Protein AF-A0AAW0XYR5-F1 (afdb_monomer_lite)

pLDDT: mean 71.13, std 21.36, range [30.92, 96.88]

Foldseek 3Di:
DAECLVVCPDPVNVVVLLLVLQQQCPPQEDLVSNLVSLLVLLLNPLSCQPVDDLSSLQSLLPSAPPFDGDDDDDDDPDDPDDDDDPPNRDHPDGDDPPPDDQDPHSRLVSLLSNLCSLQPVLVVYDDPDPVSSVVSSVRSVVSCCVRPVCLLCVPDDPPQDPVDHPPPDPDPPPPCPPRPNPSVNVSVVVSCCVPVVVVVVVVVVPPPPDDDDDDDDDDDDDDDDDDDDDDDDDYDD

Organism: Cherax quadricarinatus (NCBI:txid27406)

Secondary structure (DSSP, 8-state):
-EE-GGGGG-HHHHHHHHHHHHHHS-TTS-HHHHHHHHHHHHHHHHHHGGG--HHHHHHHHTSSTTSPPPPP----S--------------SSPPPTTS----TTHHHHHHHHHHHHHHHTGGGEE-SSTHHHHHHHHHHHHHHHHHTHHHH-TT--TT-BTTB---SPPPP-------TTHHHHHHHHHHHIIIIIHHHHHHHTTSSS----------------------------

Structure (mmCIF, N/CA/C/O backbone):
data_AF-A0AAW0XYR5-F1
#
_entry.id   AF-A0AAW0XYR5-F1
#
loop_
_atom_site.group_PDB
_atom_site.id
_atom_site.type_symbol
_atom_site.label_atom_id
_atom_site.label_alt_id
_atom_site.label_comp_id
_atom_site.label_asym_id
_atom_site.label_entity_id
_atom_site.label_seq_id
_atom_site.pdbx_PDB_ins_code
_atom_site.Cartn_x
_atom_site.Cartn_y
_atom_site.Cartn_z
_atom_site.occupancy
_atom_site.B_iso_or_equiv
_atom_site.auth_seq_id
_atom_site.auth_comp_id
_atom_site.auth_asym_id
_atom_site.auth_atom_id
_atom_site.pdbx_PDB_model_num
ATOM 1 N N . LEU A 1 1 ? 4.623 7.788 17.857 1.00 52.16 1 LEU A N 1
ATOM 2 C CA . LEU A 1 1 ? 3.254 7.366 18.198 1.00 52.16 1 LEU A CA 1
ATOM 3 C C . LEU A 1 1 ? 2.297 8.377 17.589 1.00 52.16 1 LEU A C 1
ATOM 5 O O . LEU A 1 1 ? 2.648 9.552 17.572 1.00 52.16 1 LEU A O 1
ATOM 9 N N . CYS A 1 2 ? 1.162 7.935 17.048 1.00 60.69 2 CYS A N 1
ATOM 10 C CA . CYS A 1 2 ? 0.052 8.819 16.680 1.00 60.69 2 CYS A CA 1
ATOM 11 C C . CYS A 1 2 ? -1.050 8.625 17.725 1.00 60.69 2 CYS A C 1
ATOM 13 O O . CYS A 1 2 ? -1.484 7.492 17.933 1.00 60.69 2 CYS A O 1
ATOM 15 N N . LEU A 1 3 ? -1.420 9.703 18.419 1.00 50.84 3 LEU A N 1
ATOM 16 C CA . LEU A 1 3 ? -2.402 9.700 19.502 1.00 50.84 3 LEU A CA 1
ATOM 17 C C . LEU A 1 3 ? -3.686 10.360 18.980 1.00 50.84 3 LEU A C 1
ATOM 19 O O . LEU A 1 3 ? -3.618 11.483 18.486 1.00 50.84 3 LEU A O 1
ATOM 23 N N . LEU A 1 4 ? -4.827 9.676 19.108 1.00 54.91 4 LEU A N 1
ATOM 24 C CA . LEU A 1 4 ? -6.175 10.140 18.718 1.00 54.91 4 LEU A CA 1
ATOM 25 C C . LEU A 1 4 ? -6.410 10.349 17.205 1.00 54.91 4 LEU A C 1
ATOM 27 O O . LEU A 1 4 ? -6.651 11.473 16.755 1.00 54.91 4 LEU A O 1
ATOM 31 N N . PRO A 1 5 ? -6.421 9.263 16.413 1.00 58.00 5 PRO A N 1
ATOM 32 C CA . PRO A 1 5 ? -6.772 9.308 14.989 1.00 58.00 5 PRO A CA 1
ATOM 33 C C . PRO A 1 5 ? -8.198 9.822 14.707 1.00 58.00 5 PRO A C 1
ATOM 35 O O . PRO A 1 5 ? -8.442 10.397 13.652 1.00 58.00 5 PRO A O 1
ATOM 38 N N . GLU A 1 6 ? -9.117 9.701 15.666 1.00 58.06 6 GLU A N 1
ATOM 39 C CA . GLU A 1 6 ? -10.527 10.123 15.568 1.00 58.06 6 GLU A CA 1
ATOM 40 C C . GLU A 1 6 ? -10.707 11.643 15.394 1.00 58.06 6 GLU A C 1
ATOM 42 O O . GLU A 1 6 ? -11.751 12.104 14.954 1.00 58.06 6 GLU A O 1
ATOM 47 N N . ARG A 1 7 ? -9.685 12.462 15.683 1.00 54.34 7 ARG A N 1
ATOM 48 C CA . ARG A 1 7 ? -9.758 13.920 15.472 1.00 54.34 7 ARG A CA 1
ATOM 49 C C . ARG A 1 7 ? -9.499 14.361 14.025 1.00 54.34 7 ARG A C 1
ATOM 51 O O . ARG A 1 7 ? -9.615 15.555 13.743 1.00 54.34 7 ARG A O 1
ATOM 58 N N . PHE A 1 8 ? -9.204 13.434 13.108 1.00 53.78 8 PHE A N 1
ATOM 59 C CA . PHE A 1 8 ? -9.024 13.712 11.672 1.00 53.78 8 PHE A CA 1
ATOM 60 C C . PHE A 1 8 ? -10.330 13.965 10.895 1.00 53.78 8 PHE A C 1
ATOM 62 O O . PHE A 1 8 ? -10.317 14.074 9.671 1.00 53.78 8 PHE A O 1
ATOM 69 N N . GLU A 1 9 ? -11.459 14.127 11.582 1.00 51.19 9 GLU A N 1
ATOM 70 C CA . GLU A 1 9 ? -12.781 14.340 10.980 1.00 51.19 9 GLU A CA 1
ATOM 71 C C . GLU A 1 9 ? -12.953 15.698 10.271 1.00 51.19 9 GLU A C 1
ATOM 73 O O . GLU A 1 9 ? -13.906 15.902 9.514 1.00 51.19 9 GLU A O 1
ATOM 78 N N . LYS A 1 10 ? -12.036 16.661 10.454 1.00 59.38 10 LYS A N 1
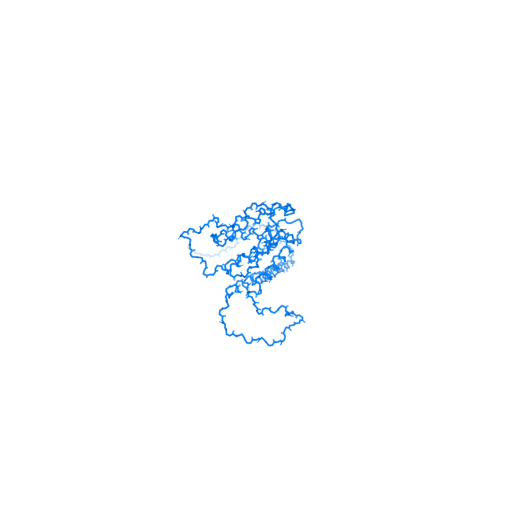ATOM 79 C CA . LYS A 1 10 ? -12.152 17.968 9.789 1.00 59.38 10 LYS A CA 1
ATOM 80 C C . LYS A 1 10 ? -11.638 17.905 8.347 1.00 59.38 10 LYS A C 1
ATOM 82 O O . LYS A 1 10 ? -10.435 17.800 8.107 1.00 59.38 10 LYS A O 1
ATOM 87 N N . ARG A 1 11 ? -12.549 18.095 7.379 1.00 63.94 11 ARG A N 1
ATOM 88 C CA . ARG A 1 11 ? -12.276 18.096 5.921 1.00 63.94 11 ARG A CA 1
ATOM 89 C C . ARG A 1 11 ? -11.063 18.943 5.501 1.00 63.94 11 ARG A C 1
ATOM 91 O O . ARG A 1 11 ? -10.339 18.554 4.590 1.00 63.94 11 ARG A O 1
ATOM 98 N N . TRP A 1 12 ? -10.789 20.064 6.177 1.00 71.62 12 TRP A N 1
ATOM 99 C CA . TRP A 1 12 ? -9.634 20.911 5.852 1.00 71.62 12 TRP A CA 1
ATOM 100 C C . TRP A 1 12 ? -8.282 20.241 6.152 1.00 71.62 12 TRP A C 1
ATOM 102 O O . TRP A 1 12 ? -7.341 20.424 5.384 1.00 71.62 12 TRP A O 1
ATOM 112 N N . GLN A 1 13 ? -8.179 19.434 7.217 1.00 76.62 13 GLN A N 1
ATOM 113 C CA . GLN A 1 13 ? -6.941 18.728 7.576 1.00 76.62 13 GLN A CA 1
ATOM 114 C C . GLN A 1 13 ? -6.631 17.635 6.557 1.00 76.62 13 GLN A C 1
ATOM 116 O O . GLN A 1 13 ? -5.491 17.502 6.116 1.00 76.62 13 GLN A O 1
ATOM 121 N N . CYS A 1 14 ? -7.662 16.900 6.132 1.00 77.06 14 CYS A N 1
ATOM 122 C CA . CYS A 1 14 ? -7.538 15.889 5.087 1.00 77.06 14 CYS A CA 1
ATOM 123 C C . CYS A 1 14 ? -7.094 16.506 3.756 1.00 77.06 14 CYS A C 1
ATOM 125 O O . CYS A 1 14 ? -6.179 15.985 3.117 1.00 77.06 14 CYS A O 1
ATOM 127 N N . ASN A 1 15 ? -7.675 17.644 3.364 1.00 79.81 15 ASN A N 1
ATOM 128 C CA . ASN A 1 15 ? -7.263 18.352 2.153 1.00 79.81 15 ASN A CA 1
ATOM 129 C C . ASN A 1 15 ? -5.806 18.825 2.256 1.00 79.81 15 ASN A C 1
ATOM 131 O O . ASN A 1 15 ? -5.005 18.533 1.370 1.00 79.81 15 ASN A O 1
ATOM 135 N N . ALA A 1 16 ? -5.427 19.479 3.358 1.00 84.00 16 ALA A N 1
ATOM 136 C CA . ALA A 1 16 ? -4.060 19.954 3.568 1.00 84.00 16 ALA A CA 1
ATOM 137 C C . ALA A 1 16 ? -3.029 18.813 3.515 1.00 84.00 16 ALA A C 1
ATOM 139 O O . ALA A 1 16 ? -2.017 18.928 2.822 1.00 84.00 16 ALA A O 1
ATOM 140 N N . LEU A 1 17 ? -3.304 17.684 4.177 1.00 88.00 17 LEU A N 1
ATOM 141 C CA . LEU A 1 17 ? -2.433 16.510 4.122 1.00 88.00 17 LEU A CA 1
ATOM 142 C C . LEU A 1 17 ? -2.353 15.909 2.722 1.00 88.00 17 LEU A C 1
ATOM 144 O O . LEU A 1 17 ? -1.256 15.578 2.284 1.00 88.00 17 LEU A O 1
ATOM 148 N N . THR A 1 18 ? -3.469 15.835 1.993 1.00 87.38 18 THR A N 1
ATOM 149 C CA . THR A 1 18 ? -3.480 15.384 0.591 1.00 87.38 18 THR A CA 1
ATOM 150 C C . THR A 1 18 ? -2.509 16.220 -0.248 1.00 87.38 18 THR A C 1
ATOM 152 O O . THR A 1 18 ? -1.677 15.669 -0.965 1.00 87.38 18 THR A O 1
ATOM 155 N N . HIS A 1 19 ? -2.553 17.550 -0.122 1.00 85.44 19 HIS A N 1
ATOM 156 C CA . HIS A 1 19 ? -1.635 18.442 -0.837 1.00 85.44 19 HIS A CA 1
ATOM 157 C C . HIS A 1 19 ? -0.172 18.251 -0.419 1.00 85.44 19 HIS A C 1
ATOM 159 O O . HIS A 1 19 ? 0.708 18.219 -1.279 1.00 85.44 19 HIS A O 1
ATOM 165 N N . ILE A 1 20 ? 0.102 18.100 0.880 1.00 90.19 20 ILE A N 1
ATOM 166 C CA . ILE A 1 20 ? 1.461 17.847 1.375 1.00 90.19 20 ILE A CA 1
ATOM 167 C C . ILE A 1 20 ? 1.988 16.528 0.805 1.00 90.19 20 ILE A C 1
ATOM 169 O O . ILE A 1 20 ? 3.078 16.516 0.232 1.00 90.19 20 ILE A O 1
ATOM 173 N N . PHE A 1 21 ? 1.209 15.446 0.900 1.00 92.94 21 PHE A N 1
ATOM 174 C CA . PHE A 1 21 ? 1.596 14.120 0.423 1.00 92.94 21 PHE A CA 1
ATOM 175 C C . PHE A 1 21 ? 1.868 14.091 -1.076 1.00 92.94 21 PHE A C 1
ATOM 177 O O . PHE A 1 21 ? 2.897 13.547 -1.468 1.00 92.94 21 PHE A O 1
ATOM 184 N N . LYS A 1 22 ? 1.049 14.760 -1.897 1.00 89.06 22 LYS A N 1
ATOM 185 C CA . LYS A 1 22 ? 1.323 14.928 -3.335 1.00 89.06 22 LYS A CA 1
ATOM 186 C C . LYS A 1 22 ? 2.714 15.502 -3.600 1.00 89.06 22 LYS A C 1
ATOM 188 O O . LYS A 1 22 ? 3.444 14.990 -4.442 1.00 89.06 22 LYS A O 1
ATOM 193 N N . LYS A 1 23 ? 3.101 16.539 -2.852 1.00 86.94 23 LYS A N 1
ATOM 194 C CA . LYS A 1 23 ? 4.402 17.198 -3.020 1.00 86.94 23 LYS A CA 1
ATOM 195 C C . LYS A 1 23 ? 5.561 16.318 -2.560 1.00 86.94 23 LYS A C 1
ATOM 197 O O . LYS A 1 23 ? 6.567 16.240 -3.255 1.00 86.94 23 LYS A O 1
ATOM 202 N N . ILE A 1 24 ? 5.451 15.653 -1.406 1.00 90.56 24 ILE A N 1
ATOM 203 C CA . ILE A 1 24 ? 6.570 14.877 -0.832 1.00 90.56 24 ILE A CA 1
ATOM 204 C C . ILE A 1 24 ? 6.713 13.465 -1.425 1.00 90.56 24 ILE A C 1
ATOM 206 O O . ILE A 1 24 ? 7.819 12.926 -1.436 1.00 90.56 24 ILE A O 1
ATOM 210 N N . LEU A 1 25 ? 5.643 12.880 -1.973 1.00 91.50 25 LEU A N 1
ATOM 211 C CA . LEU A 1 25 ? 5.678 11.582 -2.667 1.00 91.50 25 LEU A CA 1
ATOM 212 C C . LEU A 1 25 ? 6.060 11.689 -4.148 1.00 91.50 25 LEU A C 1
ATOM 214 O O . LEU A 1 25 ? 6.257 10.655 -4.790 1.00 91.50 25 LEU A O 1
ATOM 218 N N . HIS A 1 26 ? 6.194 12.910 -4.673 1.00 86.75 26 HIS A N 1
ATOM 219 C CA . HIS A 1 26 ? 6.477 13.166 -6.080 1.00 86.75 26 HIS A CA 1
ATOM 220 C C . HIS A 1 26 ? 7.683 12.342 -6.592 1.00 86.75 26 HIS A C 1
ATOM 222 O O . HIS A 1 26 ? 8.720 12.313 -5.918 1.00 86.75 26 HIS A O 1
ATOM 228 N N . PRO A 1 27 ? 7.599 11.692 -7.775 1.00 83.69 27 PRO A N 1
ATOM 229 C CA . PRO A 1 27 ? 8.652 10.809 -8.286 1.00 83.69 27 PRO A CA 1
ATOM 230 C C . PRO A 1 27 ? 10.030 11.462 -8.407 1.00 83.69 27 PRO A C 1
ATOM 232 O O . PRO A 1 27 ? 11.034 10.780 -8.221 1.00 83.69 27 PRO A O 1
ATOM 235 N N . GLY A 1 28 ? 10.061 12.772 -8.674 1.00 79.25 28 GLY A N 1
ATOM 236 C CA . GLY A 1 28 ? 11.284 13.574 -8.775 1.00 79.25 28 GLY A CA 1
ATOM 237 C C . GLY A 1 28 ? 11.952 13.932 -7.441 1.00 79.25 28 GLY A C 1
ATOM 238 O O . GLY A 1 28 ? 12.993 14.577 -7.458 1.00 79.25 28 GLY A O 1
ATOM 239 N N . ASN A 1 29 ? 11.375 13.551 -6.298 1.00 86.38 29 ASN A N 1
ATOM 240 C CA . ASN A 1 29 ? 12.036 13.700 -5.002 1.00 86.38 29 ASN A CA 1
ATOM 241 C C . ASN A 1 29 ? 13.033 12.564 -4.750 1.00 86.38 29 ASN A C 1
ATOM 243 O O . ASN A 1 29 ? 12.847 11.434 -5.212 1.00 86.38 29 ASN A O 1
ATOM 247 N N . ILE A 1 30 ? 14.027 12.837 -3.902 1.00 88.81 30 ILE A N 1
ATOM 248 C CA . ILE A 1 30 ? 14.990 11.833 -3.440 1.00 88.81 30 ILE A CA 1
ATOM 249 C C . ILE A 1 30 ? 14.292 10.603 -2.839 1.00 88.81 30 ILE A C 1
ATOM 251 O O . ILE A 1 30 ? 13.305 10.704 -2.099 1.00 88.81 30 ILE A O 1
ATOM 255 N N . VAL A 1 31 ? 14.832 9.415 -3.120 1.00 89.25 31 VAL A N 1
ATOM 256 C CA . VAL A 1 31 ? 14.209 8.127 -2.759 1.00 89.25 31 VAL A CA 1
ATOM 257 C C . VAL A 1 31 ? 14.019 7.996 -1.245 1.00 89.25 31 VAL A C 1
ATOM 259 O O . VAL A 1 31 ? 13.009 7.461 -0.781 1.00 89.25 31 VAL A O 1
ATOM 262 N N . ARG A 1 32 ? 14.958 8.532 -0.456 1.00 90.06 32 ARG A N 1
ATOM 263 C CA . ARG A 1 32 ? 14.874 8.546 1.013 1.00 90.06 32 ARG A CA 1
ATOM 264 C C . ARG A 1 32 ? 13.656 9.323 1.514 1.00 90.06 32 ARG A C 1
ATOM 266 O O . ARG A 1 32 ? 12.910 8.800 2.338 1.00 90.06 32 ARG A O 1
ATOM 273 N N . LEU A 1 33 ? 13.425 10.520 0.971 1.00 91.12 33 LEU A N 1
ATOM 274 C CA . LEU A 1 33 ? 12.266 11.349 1.306 1.00 91.12 33 LEU A CA 1
ATOM 275 C C . LEU A 1 33 ? 10.971 10.647 0.903 1.00 91.12 33 LEU A C 1
ATOM 277 O O . LEU A 1 33 ? 10.048 10.573 1.707 1.00 91.12 33 LEU A O 1
ATOM 281 N N . ARG A 1 34 ? 10.923 10.071 -0.304 1.00 93.69 34 ARG A N 1
ATOM 282 C CA . ARG A 1 34 ? 9.753 9.318 -0.780 1.00 93.69 34 ARG A CA 1
ATOM 283 C C . ARG A 1 34 ? 9.419 8.143 0.136 1.00 93.69 34 ARG A C 1
ATOM 285 O O . ARG A 1 34 ? 8.253 7.929 0.453 1.00 93.69 34 ARG A O 1
ATOM 292 N N . ARG A 1 35 ? 10.426 7.407 0.610 1.00 94.81 35 ARG A N 1
ATOM 293 C CA . ARG A 1 35 ? 10.237 6.298 1.556 1.00 94.81 35 ARG A CA 1
ATOM 294 C C . ARG A 1 35 ? 9.711 6.773 2.913 1.00 94.81 35 ARG A C 1
ATOM 296 O O . ARG A 1 35 ? 8.802 6.153 3.462 1.00 94.81 35 ARG A O 1
ATOM 303 N N . ASP A 1 36 ? 10.248 7.860 3.456 1.00 94.19 36 ASP A N 1
ATOM 304 C CA . ASP A 1 36 ? 9.769 8.399 4.735 1.00 94.19 36 ASP A CA 1
ATOM 305 C C . ASP A 1 36 ? 8.353 8.980 4.612 1.00 94.19 36 ASP A C 1
ATOM 307 O O . ASP A 1 36 ? 7.502 8.741 5.474 1.00 94.19 36 ASP A O 1
ATOM 311 N N . ALA A 1 37 ? 8.068 9.663 3.503 1.00 94.62 37 ALA A N 1
ATOM 312 C CA . ALA A 1 37 ? 6.737 10.130 3.143 1.00 94.62 37 ALA A CA 1
ATOM 313 C C . ALA A 1 37 ? 5.747 8.967 3.003 1.00 94.62 37 ALA A C 1
ATOM 315 O O . ALA A 1 37 ? 4.653 9.038 3.555 1.00 94.62 37 ALA A O 1
ATOM 316 N N . MET A 1 38 ? 6.141 7.869 2.349 1.00 96.88 38 MET A N 1
ATOM 317 C CA . MET A 1 38 ? 5.337 6.650 2.231 1.00 96.88 38 MET A CA 1
ATOM 318 C C . MET A 1 38 ? 4.973 6.089 3.607 1.00 96.88 38 MET A C 1
ATOM 320 O O . MET A 1 38 ? 3.820 5.737 3.843 1.00 96.88 38 MET A O 1
ATOM 324 N N . ARG A 1 39 ? 5.926 6.049 4.545 1.00 95.88 39 ARG A N 1
ATOM 325 C CA . ARG A 1 39 ? 5.666 5.588 5.916 1.00 95.88 39 ARG A CA 1
ATOM 326 C C . ARG A 1 39 ? 4.575 6.414 6.598 1.00 95.88 39 ARG A C 1
ATOM 328 O O . ARG A 1 39 ? 3.686 5.853 7.235 1.00 95.88 39 ARG A O 1
ATOM 335 N N . LEU A 1 40 ? 4.660 7.740 6.488 1.00 94.75 40 LEU A N 1
ATOM 336 C CA . LEU A 1 40 ? 3.676 8.661 7.064 1.00 94.75 40 LEU A CA 1
ATOM 337 C C . LEU A 1 40 ? 2.326 8.566 6.347 1.00 94.75 40 LEU A C 1
ATOM 339 O O . LEU A 1 40 ? 1.285 8.579 7.000 1.00 94.75 40 LEU A O 1
ATOM 343 N N . PHE A 1 41 ? 2.352 8.414 5.025 1.00 95.44 41 PHE A N 1
ATOM 344 C CA . PHE A 1 41 ? 1.164 8.248 4.204 1.00 95.44 41 PHE A CA 1
ATOM 345 C C . PHE A 1 41 ? 0.395 6.989 4.596 1.00 95.44 41 PHE A C 1
ATOM 347 O O . PHE A 1 41 ? -0.802 7.072 4.812 1.00 95.44 41 PHE A O 1
ATOM 354 N N . VAL A 1 42 ? 1.068 5.848 4.778 1.00 95.38 42 VAL A N 1
ATOM 355 C CA . VAL A 1 42 ? 0.428 4.593 5.213 1.00 95.38 42 VAL A CA 1
ATOM 356 C C . VAL A 1 42 ? -0.285 4.760 6.559 1.00 95.38 42 VAL A C 1
ATOM 358 O O . VAL A 1 42 ? -1.408 4.284 6.714 1.00 95.38 42 VAL A O 1
ATOM 361 N N . ILE A 1 43 ? 0.328 5.472 7.515 1.00 93.06 43 ILE A N 1
ATOM 362 C CA . ILE A 1 43 ? -0.303 5.794 8.808 1.00 93.06 43 ILE A CA 1
ATOM 363 C C . ILE A 1 43 ? -1.559 6.634 8.604 1.00 93.06 43 ILE A C 1
ATOM 365 O O . ILE A 1 43 ? -2.616 6.306 9.129 1.00 93.06 43 ILE A O 1
ATOM 369 N N . TRP A 1 44 ? -1.459 7.713 7.837 1.00 91.81 44 TRP A N 1
ATOM 370 C CA . TRP A 1 44 ? -2.603 8.580 7.588 1.00 91.81 44 TRP A CA 1
ATOM 371 C C . TRP A 1 44 ? -3.720 7.857 6.823 1.00 91.81 44 TRP A C 1
ATOM 373 O O . TRP A 1 44 ? -4.888 7.959 7.180 1.00 91.81 44 TRP A O 1
ATOM 383 N N . TYR A 1 45 ? -3.363 7.054 5.827 1.00 92.94 45 TYR A N 1
ATOM 384 C CA . TYR A 1 45 ? -4.297 6.337 4.972 1.00 92.94 45 TYR A CA 1
ATOM 385 C C . TYR A 1 45 ? -5.095 5.269 5.731 1.00 92.94 45 TYR A C 1
ATOM 387 O O . TYR A 1 45 ? -6.300 5.147 5.521 1.00 92.94 45 TYR A O 1
ATOM 395 N N . MET A 1 46 ? -4.466 4.540 6.664 1.00 91.44 46 MET A N 1
ATOM 396 C CA . MET A 1 46 ? -5.197 3.608 7.537 1.00 91.44 46 MET A CA 1
ATOM 397 C C . MET A 1 46 ? -6.076 4.324 8.569 1.00 91.44 46 MET A C 1
ATOM 399 O O . MET A 1 46 ? -7.090 3.772 8.982 1.00 91.44 46 MET A O 1
ATOM 403 N N . ILE A 1 47 ? -5.690 5.538 8.982 1.00 88.88 47 ILE A N 1
ATOM 404 C CA . ILE A 1 47 ? -6.487 6.370 9.890 1.00 88.88 47 ILE A CA 1
ATOM 405 C C . ILE A 1 47 ? -7.765 6.845 9.202 1.00 88.88 47 ILE A C 1
ATOM 407 O O . ILE A 1 47 ? -8.838 6.776 9.791 1.00 88.88 47 ILE A O 1
ATOM 411 N N . VAL A 1 48 ? -7.646 7.293 7.951 1.00 87.50 48 VAL A N 1
ATOM 412 C CA . VAL A 1 48 ? -8.788 7.731 7.143 1.00 87.50 48 VAL A CA 1
ATOM 413 C C . VAL A 1 48 ? -9.707 6.556 6.787 1.00 87.50 48 VAL A C 1
ATOM 415 O O . VAL A 1 48 ? -10.927 6.712 6.815 1.00 87.50 48 VAL A O 1
ATOM 418 N N . GLY A 1 49 ? -9.145 5.384 6.471 1.00 87.50 49 GLY A N 1
ATOM 419 C CA . GLY A 1 49 ? -9.915 4.167 6.207 1.00 87.50 49 GLY A CA 1
ATOM 420 C C . GLY A 1 49 ? -10.966 4.363 5.108 1.00 87.50 49 GLY A C 1
ATOM 421 O O . GLY A 1 49 ? -10.656 4.802 4.001 1.00 87.50 49 GLY A O 1
ATOM 422 N N . GLU A 1 50 ? -12.230 4.065 5.415 1.00 83.38 50 GLU A N 1
ATOM 423 C CA . GLU A 1 50 ? -13.340 4.174 4.455 1.00 83.38 50 GLU A CA 1
ATOM 424 C C . GLU A 1 50 ? -13.717 5.615 4.083 1.00 83.38 50 GLU A C 1
ATOM 426 O O . GLU A 1 50 ? -14.354 5.836 3.057 1.00 83.38 50 GLU A O 1
ATOM 431 N N . CYS A 1 51 ? -13.268 6.618 4.842 1.00 83.62 51 CYS A N 1
ATOM 432 C CA . CYS A 1 51 ? -13.519 8.033 4.546 1.00 83.62 51 CYS A CA 1
ATOM 433 C C . CYS A 1 51 ? -12.579 8.614 3.470 1.00 83.62 51 CYS A C 1
ATOM 435 O O . CYS A 1 51 ? -12.503 9.834 3.300 1.00 83.62 51 CYS A O 1
ATOM 437 N N . LYS A 1 52 ? -11.812 7.767 2.774 1.00 86.31 52 LYS A N 1
ATOM 438 C CA . LYS A 1 52 ? -10.832 8.185 1.766 1.00 86.31 52 LYS A CA 1
ATOM 439 C C . LYS A 1 52 ? -11.483 8.834 0.547 1.00 86.31 52 LYS A C 1
ATOM 441 O O . LYS A 1 52 ? -12.637 8.586 0.211 1.00 86.31 52 LYS A O 1
ATOM 446 N N . THR A 1 53 ? -10.700 9.641 -0.162 1.00 88.38 53 THR A N 1
ATOM 447 C CA . THR A 1 53 ? -11.080 10.171 -1.477 1.00 88.38 53 THR A CA 1
ATOM 448 C C . THR A 1 53 ? -10.390 9.382 -2.589 1.00 88.38 53 THR A C 1
ATOM 450 O O . THR A 1 53 ? -9.321 8.810 -2.375 1.00 88.38 53 THR A O 1
ATOM 453 N N . ALA A 1 54 ? -10.933 9.431 -3.810 1.00 88.25 54 ALA A N 1
ATOM 454 C CA . ALA A 1 54 ? -10.312 8.811 -4.989 1.00 88.25 54 ALA A CA 1
ATOM 455 C C . ALA A 1 54 ? -8.885 9.332 -5.275 1.00 88.25 54 ALA A C 1
ATOM 457 O O . ALA A 1 54 ? -8.075 8.671 -5.920 1.00 88.25 54 ALA A O 1
ATOM 458 N N . GLU A 1 55 ? -8.554 10.531 -4.792 1.00 89.12 55 GLU A N 1
ATOM 459 C CA . GLU A 1 55 ? -7.192 11.060 -4.840 1.00 89.12 55 GLU A CA 1
ATOM 460 C C . GLU A 1 55 ? -6.242 10.307 -3.898 1.00 89.12 55 GLU A C 1
ATOM 462 O O . GLU A 1 55 ? -5.087 10.076 -4.245 1.00 89.12 55 GLU A O 1
ATOM 467 N N . MET A 1 56 ? -6.712 9.900 -2.717 1.00 91.19 56 MET A N 1
ATOM 468 C CA . MET A 1 56 ? -5.908 9.104 -1.788 1.00 91.19 56 MET A CA 1
ATOM 469 C C . MET A 1 56 ? -5.641 7.704 -2.341 1.00 91.19 56 MET A C 1
ATOM 471 O O . MET A 1 56 ? -4.510 7.234 -2.238 1.00 91.19 56 MET A O 1
ATOM 475 N N . ASP A 1 57 ? -6.631 7.087 -2.994 1.00 92.38 57 ASP A N 1
ATOM 476 C CA . ASP A 1 57 ? -6.443 5.827 -3.727 1.00 92.38 57 ASP A CA 1
ATOM 477 C C . ASP A 1 57 ? -5.386 5.974 -4.829 1.00 92.38 57 ASP A C 1
ATOM 479 O O . ASP A 1 57 ? -4.471 5.156 -4.929 1.00 92.38 57 ASP A O 1
ATOM 483 N N . ARG A 1 58 ? -5.444 7.064 -5.609 1.00 92.06 58 ARG A N 1
ATOM 484 C CA . ARG A 1 58 ? -4.417 7.387 -6.615 1.00 92.06 58 ARG A CA 1
ATOM 485 C C . ARG A 1 58 ? -3.028 7.523 -6.005 1.00 92.06 58 ARG A C 1
ATOM 487 O O . ARG A 1 58 ? -2.079 6.930 -6.516 1.00 92.06 58 ARG A O 1
ATOM 494 N N . MET A 1 59 ? -2.903 8.258 -4.899 1.00 93.06 59 MET A N 1
ATOM 495 C CA . MET A 1 59 ? -1.627 8.379 -4.193 1.00 93.06 59 MET A CA 1
ATOM 496 C C . MET A 1 59 ? -1.122 7.008 -3.731 1.00 93.06 59 MET A C 1
ATOM 498 O O . MET A 1 59 ? 0.047 6.706 -3.964 1.00 93.06 59 MET A O 1
ATOM 502 N N . PHE A 1 60 ? -1.992 6.159 -3.169 1.00 95.38 60 PHE A N 1
ATOM 503 C CA . PHE A 1 60 ? -1.638 4.802 -2.743 1.00 95.38 60 PHE A CA 1
ATOM 504 C C . PHE A 1 60 ? -1.149 3.938 -3.913 1.00 95.38 60 PHE A C 1
ATOM 506 O O . PHE A 1 60 ? -0.120 3.278 -3.776 1.00 95.38 60 PHE A O 1
ATOM 513 N N . ALA A 1 61 ? -1.828 3.976 -5.063 1.00 94.06 61 ALA A N 1
ATOM 514 C CA . ALA A 1 61 ? -1.423 3.263 -6.279 1.00 94.06 61 ALA A CA 1
ATOM 515 C C . ALA A 1 61 ? -0.092 3.775 -6.864 1.00 94.06 61 ALA A C 1
ATOM 517 O O . ALA A 1 61 ? 0.649 3.014 -7.475 1.00 94.06 61 ALA A O 1
ATOM 518 N N . SER A 1 62 ? 0.243 5.051 -6.644 1.00 93.44 62 SER A N 1
ATOM 519 C CA . SER A 1 62 ? 1.481 5.669 -7.147 1.00 93.44 62 SER A CA 1
ATOM 520 C C . SER A 1 62 ? 2.704 5.525 -6.225 1.00 93.44 62 SER A C 1
ATOM 522 O O . SER A 1 62 ? 3.801 5.962 -6.581 1.00 93.44 62 SER A O 1
ATOM 524 N N . LEU A 1 63 ? 2.542 4.937 -5.030 1.00 95.25 63 LEU A N 1
ATOM 525 C CA . LEU A 1 63 ? 3.627 4.794 -4.048 1.00 95.25 63 LEU A CA 1
ATOM 526 C C . LEU A 1 63 ? 4.817 4.005 -4.601 1.00 95.25 63 LEU A C 1
ATOM 528 O O . LEU A 1 63 ? 5.968 4.332 -4.293 1.00 95.25 63 LEU A O 1
ATOM 532 N N . VAL A 1 64 ? 4.542 2.982 -5.412 1.00 94.19 64 VAL A N 1
ATOM 533 C CA . VAL A 1 64 ? 5.564 2.182 -6.083 1.00 94.19 64 VAL A CA 1
ATOM 534 C C . VAL A 1 64 ? 5.561 2.522 -7.577 1.00 94.19 64 VAL A C 1
ATOM 536 O O . VAL A 1 64 ? 4.534 2.356 -8.234 1.00 94.19 64 VAL A O 1
ATOM 539 N N . PRO A 1 65 ? 6.684 3.003 -8.139 1.00 91.12 65 PRO A N 1
ATOM 540 C CA . PRO A 1 65 ? 6.765 3.313 -9.561 1.00 91.12 65 PRO A CA 1
ATOM 541 C C . PRO A 1 65 ? 6.627 2.046 -10.420 1.00 91.12 65 PRO A C 1
ATOM 543 O O . PRO A 1 65 ? 6.851 0.933 -9.953 1.00 91.12 65 PRO A O 1
ATOM 546 N N . GLY A 1 66 ? 6.249 2.214 -11.689 1.00 86.81 66 GLY A N 1
ATOM 547 C CA . GLY A 1 66 ? 6.106 1.106 -12.643 1.00 86.81 66 GLY A CA 1
ATOM 548 C C . GLY A 1 66 ? 4.788 0.325 -12.550 1.00 86.81 66 GLY A C 1
ATOM 549 O O . GLY A 1 66 ? 4.545 -0.545 -13.385 1.00 86.81 66 GLY A O 1
ATOM 550 N N . PHE A 1 67 ? 3.922 0.640 -11.585 1.00 89.94 67 PHE A N 1
ATOM 551 C CA . PHE A 1 67 ? 2.547 0.136 -11.523 1.00 89.94 67 PHE A CA 1
ATOM 552 C C . PHE A 1 67 ? 1.573 1.124 -12.180 1.00 89.94 67 PHE A C 1
ATOM 554 O O . PHE A 1 67 ? 1.831 2.332 -12.174 1.00 89.94 67 PHE A O 1
ATOM 561 N N . PRO A 1 68 ? 0.463 0.642 -12.764 1.00 87.81 68 PRO A N 1
ATOM 562 C CA . PRO A 1 68 ? -0.524 1.523 -13.367 1.00 87.81 68 PRO A CA 1
ATOM 563 C C . PRO A 1 68 ? -1.239 2.335 -12.286 1.00 87.81 68 PRO A C 1
ATOM 565 O O . PRO A 1 68 ? -1.754 1.797 -11.307 1.00 87.81 68 PRO A O 1
ATOM 568 N N . VAL A 1 69 ? -1.288 3.650 -12.488 1.00 86.56 69 VAL A N 1
ATOM 569 C CA . VAL A 1 69 ? -2.026 4.571 -11.622 1.00 86.56 69 VAL A CA 1
ATOM 570 C C . VAL A 1 69 ? -3.373 4.855 -12.287 1.00 86.56 69 VAL A C 1
ATOM 572 O O . VAL A 1 69 ? -3.395 5.167 -13.481 1.00 86.56 69 VAL A O 1
ATOM 575 N N . PRO A 1 70 ? -4.501 4.751 -11.564 1.00 83.38 70 PRO A N 1
ATOM 576 C CA . PRO A 1 70 ? -5.802 5.075 -12.134 1.00 83.38 70 PRO A CA 1
ATOM 577 C C . PRO A 1 70 ? -5.832 6.542 -12.595 1.00 83.38 70 PRO A C 1
ATOM 579 O O . PRO A 1 70 ? -5.221 7.405 -11.951 1.00 83.38 70 PRO A O 1
ATOM 582 N N . PRO A 1 71 ? -6.526 6.846 -13.706 1.00 77.31 71 PRO A N 1
ATOM 583 C CA . PRO A 1 71 ? -6.572 8.198 -14.241 1.00 77.31 71 PRO A CA 1
ATOM 584 C C . PRO A 1 71 ? -7.193 9.160 -13.218 1.00 77.31 71 PRO A C 1
ATOM 586 O O . PRO A 1 71 ? -8.038 8.747 -12.413 1.00 77.31 71 PRO A O 1
ATOM 589 N N . PRO A 1 72 ? -6.797 10.447 -13.217 1.00 74.25 72 PRO A N 1
ATOM 590 C CA . PRO A 1 72 ? -7.486 11.440 -12.410 1.00 74.25 72 PRO A CA 1
ATOM 591 C C . PRO A 1 72 ? -8.972 11.418 -12.773 1.00 74.25 72 PRO A C 1
ATOM 593 O O . PRO A 1 72 ? -9.309 11.373 -13.956 1.00 74.25 72 PRO A O 1
ATOM 596 N N . SER A 1 73 ? -9.859 11.415 -11.770 1.00 63.22 73 SER A N 1
ATOM 597 C CA . SER A 1 73 ? -11.297 11.546 -12.021 1.00 63.22 73 SER A CA 1
ATOM 598 C C . SER A 1 73 ? -11.502 12.778 -12.892 1.00 63.22 73 SER A C 1
ATOM 600 O O . SER A 1 73 ? -11.180 13.886 -12.460 1.00 63.22 73 SER A O 1
ATOM 602 N N . ALA A 1 74 ? -11.963 12.569 -14.126 1.00 51.97 74 ALA A N 1
ATOM 603 C CA . ALA A 1 74 ? -12.249 13.651 -15.048 1.00 51.97 74 ALA A CA 1
ATOM 604 C C . ALA A 1 74 ? -13.237 14.595 -14.357 1.00 51.97 74 ALA A C 1
ATOM 606 O O . ALA A 1 74 ? -14.352 14.195 -14.016 1.00 51.97 74 ALA A O 1
ATOM 607 N N . LEU A 1 75 ? -12.806 15.825 -14.086 1.00 52.19 75 LEU A N 1
ATOM 608 C CA . LEU A 1 75 ? -13.738 16.877 -13.716 1.00 52.19 75 LEU A CA 1
ATOM 609 C C . LEU A 1 75 ? -14.687 17.066 -14.911 1.00 52.19 75 LEU A C 1
ATOM 611 O O . LEU A 1 75 ? -14.198 17.142 -16.042 1.00 52.19 75 LEU A O 1
ATOM 615 N N . PRO A 1 76 ? -16.014 17.129 -14.706 1.00 41.22 76 PRO A N 1
ATOM 616 C CA . PRO A 1 76 ? -16.919 17.579 -15.752 1.00 41.22 76 PRO A CA 1
ATOM 617 C C . PRO A 1 76 ? -16.442 18.949 -16.264 1.00 41.22 76 PRO A C 1
ATOM 619 O O . PRO A 1 76 ? -16.096 19.801 -15.440 1.00 41.22 76 PRO A O 1
ATOM 622 N N . PRO A 1 77 ? -16.398 19.185 -17.585 1.00 43.59 77 PRO A N 1
ATOM 623 C CA . PRO A 1 77 ? -15.859 20.412 -18.164 1.00 43.59 77 PRO A CA 1
ATOM 624 C C . PRO A 1 77 ? -16.859 21.576 -18.084 1.00 43.59 77 PRO A C 1
ATOM 626 O O . PRO A 1 77 ? -17.045 22.282 -19.067 1.00 43.5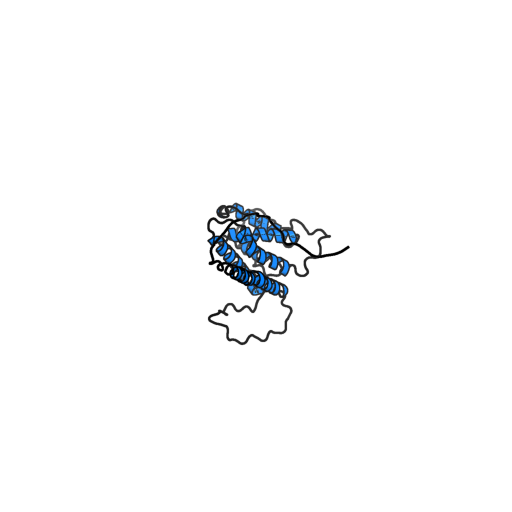9 77 PRO A O 1
ATOM 629 N N . ASP A 1 78 ? -17.536 21.769 -16.948 1.00 46.91 78 ASP A N 1
ATOM 630 C CA . ASP A 1 78 ? -18.544 22.824 -16.840 1.00 46.91 78 ASP A CA 1
ATOM 631 C C . ASP A 1 78 ? -18.802 23.273 -15.399 1.00 46.91 78 ASP A C 1
ATOM 633 O O . ASP A 1 78 ? -19.802 22.913 -14.795 1.00 46.91 78 ASP A O 1
ATOM 637 N N . LEU A 1 79 ? -17.876 24.044 -14.826 1.00 43.31 79 LEU A N 1
ATOM 638 C CA . LEU A 1 79 ? -18.192 25.063 -13.821 1.00 43.31 79 LEU A CA 1
ATOM 639 C C . LEU A 1 79 ? -17.126 26.157 -13.910 1.00 43.31 79 LEU A C 1
ATOM 641 O O . LEU A 1 79 ? -16.114 26.146 -13.207 1.00 43.31 79 LEU A O 1
ATOM 645 N N . GLY A 1 80 ? -17.361 27.109 -14.813 1.00 45.72 80 GLY A N 1
ATOM 646 C CA . GLY A 1 80 ? -16.638 28.371 -14.865 1.00 45.72 80 GLY A CA 1
ATOM 647 C C . GLY A 1 80 ? -16.911 29.205 -13.617 1.00 45.72 80 GLY A C 1
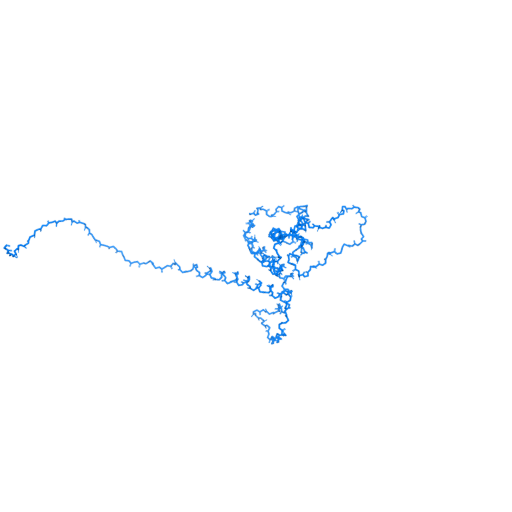ATOM 648 O O . GLY A 1 80 ? -17.770 30.074 -13.632 1.00 45.72 80 GLY A O 1
ATOM 649 N N . TYR A 1 81 ? -16.162 28.966 -12.544 1.00 37.34 81 TYR A N 1
ATOM 650 C CA . TYR A 1 81 ? -16.015 29.912 -11.443 1.00 37.34 81 TYR A CA 1
ATOM 651 C C . TYR A 1 81 ? -14.556 29.939 -11.000 1.00 37.34 81 TYR A C 1
ATOM 653 O O . TYR A 1 81 ? -13.957 28.906 -10.707 1.00 37.34 81 TYR A O 1
ATOM 661 N N . GLY A 1 82 ? -13.983 31.145 -11.001 1.00 51.38 82 GLY A N 1
ATOM 662 C CA . GLY A 1 82 ? -12.600 31.401 -10.622 1.00 51.38 82 GLY A CA 1
ATOM 663 C C . GLY A 1 82 ? -12.243 30.743 -9.291 1.00 51.38 82 GLY A C 1
ATOM 664 O O . GLY A 1 82 ? -12.896 30.960 -8.275 1.00 51.38 82 GLY A O 1
ATOM 665 N N . GLY A 1 83 ? -11.191 29.934 -9.302 1.00 33.47 83 GLY A N 1
ATOM 666 C CA . GLY A 1 83 ? -10.735 29.204 -8.133 1.00 33.47 83 GLY A CA 1
ATOM 667 C C . GLY A 1 83 ? -9.282 28.817 -8.328 1.00 33.47 83 GLY A C 1
ATOM 668 O O . GLY A 1 83 ? -8.970 28.062 -9.239 1.00 33.47 83 GLY A O 1
ATOM 669 N N . VAL A 1 84 ? -8.423 29.417 -7.502 1.00 35.19 84 VAL A N 1
ATOM 670 C CA . VAL A 1 84 ? -7.018 29.086 -7.216 1.00 35.19 84 VAL A CA 1
ATOM 671 C C . VAL A 1 84 ? -6.440 27.985 -8.110 1.00 35.19 84 VAL A C 1
ATOM 673 O O . VAL A 1 84 ? -6.722 26.803 -7.917 1.00 35.19 84 VAL A O 1
ATOM 676 N N . THR A 1 85 ? -5.585 28.375 -9.055 1.00 36.81 85 THR A N 1
ATOM 677 C CA . THR A 1 85 ? -4.795 27.464 -9.885 1.00 36.81 85 THR A CA 1
ATOM 678 C C . THR A 1 85 ? -4.095 26.450 -8.981 1.00 36.81 85 THR A C 1
ATOM 680 O O . THR A 1 85 ? -3.202 26.796 -8.204 1.00 36.81 85 THR A O 1
ATOM 683 N N . CYS A 1 86 ? -4.532 25.191 -9.036 1.00 45.69 86 CYS A N 1
ATOM 684 C CA . CYS A 1 86 ? -3.872 24.098 -8.342 1.00 45.69 86 CYS A CA 1
ATOM 685 C C . CYS A 1 86 ? -2.507 23.912 -9.008 1.00 45.69 86 CYS A C 1
ATOM 687 O O . CYS A 1 86 ? -2.420 23.329 -10.085 1.00 45.69 86 CYS A O 1
ATOM 689 N N . LEU A 1 87 ? -1.461 24.486 -8.405 1.00 44.72 87 LEU A N 1
ATOM 690 C CA . LEU A 1 87 ? -0.077 24.267 -8.814 1.00 44.72 87 LEU A CA 1
ATOM 691 C C . LEU A 1 87 ? 0.166 22.758 -8.875 1.00 44.72 87 LEU A C 1
ATOM 693 O O . LEU A 1 87 ? 0.087 22.064 -7.857 1.00 44.72 87 LEU A O 1
ATOM 697 N N . GLU A 1 88 ? 0.418 22.277 -10.089 1.00 52.16 88 GLU A N 1
ATOM 698 C CA . GLU A 1 88 ? 0.842 20.910 -10.359 1.00 52.16 88 GLU A CA 1
ATOM 699 C C . GLU A 1 88 ? 2.088 20.632 -9.491 1.00 52.16 88 GLU A C 1
ATOM 701 O O . GLU A 1 88 ? 2.993 21.476 -9.434 1.00 52.16 88 GLU A O 1
ATOM 706 N N . PRO A 1 89 ? 2.096 19.559 -8.680 1.00 54.66 89 PRO A N 1
ATOM 707 C CA . PRO A 1 89 ? 3.124 19.346 -7.670 1.00 54.66 89 PRO A CA 1
ATOM 708 C C . PRO A 1 89 ? 4.509 19.153 -8.300 1.00 54.66 89 PRO A C 1
ATOM 710 O O . PRO A 1 89 ? 4.894 18.050 -8.652 1.00 54.66 89 PRO A O 1
ATOM 713 N N . SER A 1 90 ? 5.307 20.219 -8.349 1.00 55.12 90 SER A N 1
ATOM 714 C CA . SER A 1 90 ? 6.724 20.137 -8.715 1.00 55.12 90 SER A CA 1
ATOM 715 C C . SER A 1 90 ? 7.564 19.492 -7.592 1.00 55.12 90 SER A C 1
ATOM 717 O O . SER A 1 90 ? 7.191 19.601 -6.414 1.00 55.12 90 SER A O 1
ATOM 719 N N . PRO A 1 91 ? 8.710 18.850 -7.912 1.00 55.94 91 PRO A N 1
ATOM 720 C CA . PRO A 1 91 ? 9.603 18.264 -6.912 1.00 55.94 91 PRO A CA 1
ATOM 721 C C . PRO A 1 91 ? 10.001 19.288 -5.843 1.00 55.94 91 PRO A C 1
ATOM 723 O O . PRO A 1 91 ? 10.367 20.417 -6.162 1.00 55.94 91 PRO A O 1
ATOM 726 N N . VAL A 1 92 ? 9.954 18.890 -4.569 1.00 61.88 92 VAL A N 1
ATOM 727 C CA . VAL A 1 92 ? 10.338 19.768 -3.449 1.00 61.88 92 VAL A CA 1
ATOM 728 C C . VAL A 1 92 ? 11.859 19.860 -3.347 1.00 61.88 92 VAL A C 1
ATOM 730 O O . VAL A 1 92 ? 12.389 20.909 -2.993 1.00 61.88 92 VAL A O 1
ATOM 733 N N . ILE A 1 93 ? 12.557 18.763 -3.659 1.00 58.56 93 ILE A N 1
ATOM 734 C CA . ILE A 1 93 ? 14.018 18.681 -3.642 1.00 58.56 93 ILE A CA 1
ATOM 735 C C . ILE A 1 93 ? 14.448 17.796 -4.821 1.00 58.56 93 ILE A C 1
ATOM 737 O O . ILE A 1 93 ? 14.229 16.581 -4.754 1.00 58.56 93 ILE A O 1
ATOM 741 N N . PRO A 1 94 ? 15.031 18.356 -5.896 1.00 53.25 94 PRO A N 1
ATOM 742 C CA . PRO A 1 94 ? 15.654 17.541 -6.931 1.00 53.25 94 PRO A CA 1
ATOM 743 C C . PRO A 1 94 ? 16.851 16.779 -6.335 1.00 53.25 94 PRO A C 1
ATOM 745 O O . PRO A 1 94 ? 17.511 17.302 -5.430 1.00 53.25 94 PRO A O 1
ATOM 748 N N . PRO A 1 95 ? 17.147 15.553 -6.800 1.00 51.44 95 PRO A N 1
ATOM 749 C CA . PRO A 1 95 ? 18.293 14.805 -6.304 1.00 51.44 95 PRO A CA 1
ATOM 750 C C . PRO A 1 95 ? 19.586 15.604 -6.527 1.00 51.44 95 PRO A C 1
ATOM 752 O O . PRO A 1 95 ? 19.798 16.108 -7.635 1.00 51.44 95 PRO A O 1
ATOM 755 N N . PRO A 1 96 ? 20.452 15.758 -5.505 1.00 55.19 96 PRO A N 1
ATOM 756 C CA . PRO A 1 96 ? 21.772 16.328 -5.722 1.00 55.19 96 PRO A CA 1
ATOM 757 C C . PRO A 1 96 ? 22.526 15.430 -6.707 1.00 55.19 96 PRO A C 1
ATOM 759 O O . PRO A 1 96 ? 22.409 14.206 -6.657 1.00 55.19 96 PRO A O 1
ATOM 762 N N . SER A 1 97 ? 23.339 16.026 -7.576 1.00 55.41 97 SER A N 1
ATOM 763 C CA . SER A 1 97 ? 24.137 15.338 -8.606 1.00 55.41 97 SER A CA 1
ATOM 764 C C . SER A 1 97 ? 25.138 14.298 -8.064 1.00 55.41 97 SER A C 1
ATOM 766 O O . SER A 1 97 ? 25.834 13.652 -8.840 1.00 55.41 97 SER A O 1
ATOM 768 N N . THR A 1 98 ? 25.205 14.115 -6.743 1.00 54.28 98 THR A N 1
ATOM 769 C CA . THR A 1 98 ? 26.074 13.175 -6.026 1.00 54.28 98 THR A CA 1
ATOM 770 C C . THR A 1 98 ? 25.320 12.029 -5.340 1.00 54.28 98 THR A C 1
ATOM 772 O O . THR A 1 98 ? 25.951 11.200 -4.680 1.00 54.28 98 THR A O 1
ATOM 775 N N . GLU A 1 99 ? 23.986 11.951 -5.452 1.00 52.50 99 GLU A N 1
ATOM 776 C CA . GLU A 1 99 ? 23.240 10.833 -4.870 1.00 52.50 99 GLU A CA 1
ATOM 777 C C . GLU A 1 99 ? 23.539 9.547 -5.651 1.00 52.50 99 GLU A C 1
ATOM 779 O O . GLU A 1 99 ? 23.427 9.496 -6.875 1.00 52.50 99 GLU A O 1
ATOM 784 N N . LYS A 1 100 ? 23.968 8.516 -4.910 1.00 52.47 100 LYS A N 1
ATOM 785 C CA . LYS A 1 100 ? 24.222 7.164 -5.418 1.00 52.47 100 LYS A CA 1
ATOM 786 C C . LYS A 1 100 ? 23.069 6.751 -6.328 1.00 52.47 100 LYS A C 1
ATOM 788 O O . LYS A 1 100 ? 21.913 6.941 -5.949 1.00 52.47 100 LYS A O 1
ATOM 793 N N . THR A 1 101 ? 23.409 6.185 -7.486 1.00 51.53 101 THR A N 1
ATOM 794 C CA . THR A 1 101 ? 22.483 5.593 -8.455 1.00 51.53 101 THR A CA 1
ATOM 795 C C . THR A 1 101 ? 21.292 4.958 -7.730 1.00 51.53 101 THR A C 1
ATOM 797 O O . THR A 1 101 ? 21.520 4.234 -6.749 1.00 51.53 101 THR A O 1
ATOM 800 N N . PRO A 1 102 ? 20.039 5.241 -8.147 1.00 56.91 102 PRO A N 1
ATOM 801 C CA . PRO A 1 102 ? 18.870 4.579 -7.585 1.00 56.91 102 PRO A CA 1
ATOM 802 C C . PRO A 1 102 ? 19.121 3.070 -7.508 1.00 56.91 102 PRO A C 1
ATOM 804 O O . PRO A 1 102 ? 19.805 2.551 -8.391 1.00 56.91 102 PRO A O 1
ATOM 807 N N . PRO A 1 103 ? 18.600 2.365 -6.485 1.00 63.19 103 PRO A N 1
ATOM 808 C CA . PRO A 1 103 ? 18.694 0.910 -6.445 1.00 63.19 103 PRO A CA 1
ATOM 809 C C . PRO A 1 103 ? 18.315 0.340 -7.815 1.00 63.19 103 PRO A C 1
ATOM 811 O O . PRO A 1 103 ? 17.322 0.809 -8.377 1.00 63.19 103 PRO A O 1
ATOM 814 N N . ASP A 1 104 ? 19.076 -0.640 -8.320 1.00 65.00 104 ASP A N 1
ATOM 815 C CA . ASP A 1 104 ? 18.907 -1.209 -9.674 1.00 65.00 104 ASP A CA 1
ATOM 816 C C . ASP A 1 104 ? 17.452 -1.619 -9.970 1.00 65.00 104 ASP A C 1
ATOM 818 O O . ASP A 1 104 ? 17.027 -1.645 -11.122 1.00 65.00 104 ASP A O 1
ATOM 822 N N . ASP A 1 105 ? 16.661 -1.852 -8.916 1.00 85.88 105 ASP A N 1
ATOM 823 C CA . ASP A 1 105 ? 15.207 -1.842 -8.982 1.00 85.88 105 ASP A CA 1
ATOM 824 C C . ASP A 1 105 ? 14.544 -1.007 -7.863 1.00 85.88 10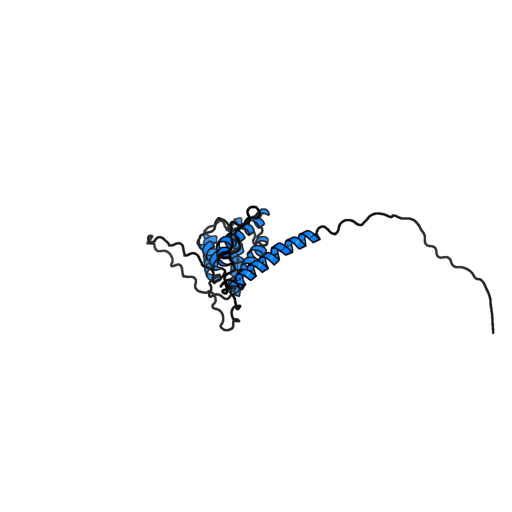5 ASP A C 1
ATOM 826 O O . ASP A 1 105 ? 14.220 -1.482 -6.764 1.00 85.88 105 ASP A O 1
ATOM 830 N N . LEU A 1 106 ? 14.299 0.269 -8.173 1.00 89.94 106 LEU A N 1
ATOM 831 C CA . LEU A 1 106 ? 13.571 1.207 -7.317 1.00 89.94 106 LEU A CA 1
ATOM 832 C C . LEU A 1 106 ? 12.152 0.717 -6.975 1.00 89.94 106 LEU A C 1
ATOM 834 O O . LEU A 1 106 ? 11.672 0.962 -5.863 1.00 89.94 106 LEU A O 1
ATOM 838 N N . SER A 1 107 ? 11.484 0.031 -7.904 1.00 91.62 107 SER A N 1
ATOM 839 C CA . SER A 1 107 ? 10.112 -0.448 -7.736 1.00 91.62 107 SER A CA 1
ATOM 840 C C . SER A 1 107 ? 10.057 -1.549 -6.681 1.00 91.62 107 SER A C 1
ATOM 842 O O . SER A 1 107 ? 9.307 -1.427 -5.711 1.00 91.62 107 SER A O 1
ATOM 844 N N . SER A 1 108 ? 10.911 -2.576 -6.766 1.00 92.69 108 SER A N 1
ATOM 845 C CA . SER A 1 108 ? 10.997 -3.597 -5.707 1.00 92.69 108 SER A CA 1
ATOM 846 C C . SER A 1 108 ? 11.433 -3.003 -4.368 1.00 92.69 108 SER A C 1
ATOM 848 O O . SER A 1 108 ? 10.861 -3.348 -3.334 1.00 92.69 108 SER A O 1
ATOM 850 N N . TYR A 1 109 ? 12.375 -2.056 -4.347 1.00 94.12 109 TYR A N 1
ATOM 851 C CA . TYR A 1 109 ? 12.794 -1.408 -3.099 1.00 94.12 109 TYR A CA 1
ATOM 852 C C . TYR A 1 109 ? 11.644 -0.669 -2.385 1.00 94.12 109 TYR A C 1
ATOM 854 O O . TYR A 1 109 ? 11.439 -0.827 -1.172 1.00 94.12 109 TYR A O 1
ATOM 862 N N . LEU A 1 110 ? 10.875 0.134 -3.124 1.00 94.88 110 LEU A N 1
ATOM 863 C CA . LEU A 1 110 ? 9.732 0.862 -2.571 1.00 94.88 110 LEU A CA 1
ATOM 864 C C . LEU A 1 110 ? 8.582 -0.084 -2.213 1.00 94.88 110 LEU A C 1
ATOM 866 O O . LEU A 1 110 ? 7.958 0.104 -1.171 1.00 94.88 110 LEU A O 1
ATOM 870 N N . LEU A 1 111 ? 8.368 -1.151 -2.985 1.00 95.75 111 LEU A N 1
ATOM 871 C CA . LEU A 1 111 ? 7.403 -2.200 -2.659 1.00 95.75 111 LEU A CA 1
ATOM 872 C C . LEU A 1 111 ? 7.749 -2.917 -1.347 1.00 95.75 111 LEU A C 1
ATOM 874 O O . LEU A 1 111 ? 6.888 -3.077 -0.486 1.00 95.75 111 LEU A O 1
ATOM 878 N N . ARG A 1 112 ? 9.017 -3.300 -1.151 1.00 95.25 112 ARG A N 1
ATOM 879 C CA . ARG A 1 112 ? 9.506 -3.890 0.110 1.00 95.25 112 ARG A CA 1
ATOM 880 C C . ARG A 1 112 ? 9.249 -2.957 1.287 1.00 95.25 112 ARG A C 1
ATOM 882 O O . ARG A 1 112 ? 8.809 -3.405 2.344 1.00 95.25 112 ARG A O 1
ATOM 889 N N . SER A 1 113 ? 9.498 -1.662 1.091 1.00 96.38 113 SER A N 1
ATOM 890 C CA . SER A 1 113 ? 9.232 -0.640 2.106 1.00 96.38 113 SER A CA 1
ATOM 891 C C . SER A 1 113 ? 7.737 -0.529 2.417 1.00 96.38 113 SER A C 1
ATOM 893 O O . SER A 1 113 ? 7.371 -0.535 3.589 1.00 96.38 113 SER A O 1
ATOM 895 N N . LEU A 1 114 ? 6.872 -0.499 1.398 1.00 96.81 114 LEU A N 1
ATOM 896 C CA . LEU A 1 114 ? 5.417 -0.459 1.561 1.00 96.81 114 LEU A CA 1
ATOM 897 C C . LEU A 1 114 ? 4.911 -1.665 2.361 1.00 96.81 114 LEU A C 1
ATOM 899 O O . LEU A 1 114 ? 4.214 -1.490 3.359 1.00 96.81 114 LEU A O 1
ATOM 903 N N . LEU A 1 115 ? 5.301 -2.877 1.960 1.00 95.69 115 LEU A N 1
ATOM 904 C CA . LEU A 1 115 ? 4.929 -4.124 2.629 1.00 95.69 115 LEU A CA 1
ATOM 905 C C . LEU A 1 115 ? 5.364 -4.138 4.104 1.00 95.69 115 LEU A C 1
ATOM 907 O O . LEU A 1 115 ? 4.585 -4.502 4.988 1.00 95.69 115 LEU A O 1
ATOM 911 N N . ASP A 1 116 ? 6.591 -3.703 4.401 1.00 94.69 116 ASP A N 1
ATOM 912 C CA . ASP A 1 116 ? 7.085 -3.614 5.778 1.00 94.69 116 ASP A CA 1
ATOM 913 C C . ASP A 1 116 ? 6.325 -2.547 6.585 1.00 94.69 116 ASP A C 1
ATOM 915 O O . ASP A 1 116 ? 5.959 -2.781 7.739 1.00 94.69 116 ASP A O 1
ATOM 919 N N . PHE A 1 117 ? 6.002 -1.398 5.984 1.00 95.81 117 PHE A N 1
ATOM 920 C CA . PHE A 1 117 ? 5.228 -0.342 6.640 1.00 95.81 117 PHE A CA 1
ATOM 921 C C . PHE A 1 117 ? 3.778 -0.734 6.917 1.00 95.81 117 PHE A C 1
ATOM 923 O O . PHE A 1 117 ? 3.275 -0.405 7.992 1.00 95.81 117 PHE A O 1
ATOM 930 N N . MET A 1 118 ? 3.126 -1.490 6.030 1.00 94.38 118 MET A N 1
ATOM 931 C CA . MET A 1 118 ? 1.765 -1.980 6.275 1.00 94.38 118 MET A CA 1
ATOM 932 C C . MET A 1 118 ? 1.663 -2.845 7.535 1.00 94.38 118 MET A C 1
ATOM 934 O O . MET A 1 118 ? 0.618 -2.853 8.172 1.00 94.38 118 MET A O 1
ATOM 938 N N . VAL A 1 119 ? 2.738 -3.528 7.941 1.00 92.19 119 VAL A N 1
ATOM 939 C CA . VAL A 1 119 ? 2.762 -4.313 9.189 1.00 92.19 119 VAL A CA 1
ATOM 940 C C . VAL A 1 119 ? 3.285 -3.484 10.358 1.00 92.19 119 VAL A C 1
ATOM 942 O O . VAL A 1 119 ? 2.676 -3.423 11.426 1.00 92.19 119 VAL A O 1
ATOM 945 N N . THR A 1 120 ? 4.437 -2.838 10.175 1.00 91.88 120 THR A N 1
ATOM 946 C CA . THR A 1 120 ? 5.153 -2.173 11.270 1.00 91.88 120 THR A CA 1
ATOM 947 C C . THR A 1 120 ? 4.462 -0.899 11.742 1.00 91.88 120 THR A C 1
ATOM 949 O O . THR A 1 120 ? 4.558 -0.571 12.923 1.00 91.88 120 THR A O 1
ATOM 952 N N . GLN A 1 121 ? 3.765 -0.172 10.860 1.00 90.56 121 GLN A N 1
ATOM 953 C CA . GLN A 1 121 ? 3.135 1.098 11.225 1.00 90.56 121 GLN A CA 1
ATOM 954 C C . GLN A 1 121 ? 1.769 0.926 11.895 1.00 90.56 121 GLN A C 1
ATOM 956 O O . GLN A 1 121 ? 1.402 1.778 12.700 1.00 90.56 121 GLN A O 1
ATOM 961 N N . VAL A 1 122 ? 1.060 -0.182 11.651 1.00 87.75 122 VAL A N 1
ATOM 962 C CA . VAL A 1 122 ? -0.252 -0.462 12.269 1.00 87.75 122 VAL A CA 1
ATOM 963 C C . VAL A 1 122 ? -0.178 -0.408 13.794 1.00 87.75 122 VAL A C 1
ATOM 965 O O . VAL A 1 122 ? -1.036 0.185 14.438 1.00 87.75 122 VAL A O 1
ATOM 968 N N . ARG A 1 123 ? 0.897 -0.948 14.379 1.00 84.06 123 ARG A N 1
ATOM 969 C CA . ARG A 1 123 ? 1.114 -0.951 15.835 1.00 84.06 123 ARG A CA 1
ATOM 970 C C . ARG A 1 123 ? 1.612 0.380 16.402 1.00 84.06 123 ARG A C 1
ATOM 972 O O . ARG A 1 123 ? 1.780 0.487 17.608 1.00 84.06 123 ARG A O 1
ATOM 979 N N . ARG A 1 124 ? 1.915 1.374 15.560 1.00 84.81 124 ARG A N 1
ATOM 980 C CA . ARG A 1 124 ? 2.394 2.700 16.001 1.00 84.81 124 ARG A CA 1
ATOM 981 C C . ARG A 1 124 ? 1.264 3.705 16.202 1.00 84.81 124 ARG A C 1
ATOM 983 O O . ARG A 1 124 ? 1.528 4.814 16.685 1.00 84.81 124 ARG A O 1
ATOM 990 N N . VAL A 1 125 ? 0.059 3.337 15.776 1.00 83.75 125 VAL A N 1
ATOM 991 C CA . VAL A 1 125 ? -1.169 4.091 15.996 1.00 83.75 125 VAL A CA 1
ATOM 992 C C . VAL A 1 125 ? -1.831 3.537 17.250 1.00 83.75 125 VAL A C 1
ATOM 994 O O . VAL A 1 125 ? -2.116 2.339 17.334 1.00 83.75 125 VAL A O 1
ATOM 997 N N . GLU A 1 126 ? -2.030 4.411 18.231 1.00 82.50 126 GLU A N 1
ATOM 998 C CA . GLU A 1 126 ? -2.760 4.075 19.448 1.00 82.50 126 GLU A CA 1
ATOM 999 C C . GLU A 1 126 ? -4.245 4.282 19.176 1.00 82.50 126 GLU A C 1
ATOM 1001 O O . GLU A 1 126 ? -4.716 5.410 19.007 1.00 82.50 126 GLU A O 1
ATOM 1006 N N . TRP A 1 127 ? -4.963 3.170 19.088 1.00 80.25 127 TRP A N 1
ATOM 1007 C CA . TRP A 1 127 ? -6.411 3.149 18.960 1.00 80.25 127 TRP A CA 1
ATOM 1008 C C . TRP A 1 127 ? -7.025 2.876 20.325 1.00 80.25 127 TRP A C 1
ATOM 1010 O O . TRP A 1 127 ? -6.458 2.118 21.112 1.00 80.25 127 TRP A O 1
ATOM 1020 N N . GLN A 1 128 ? -8.200 3.450 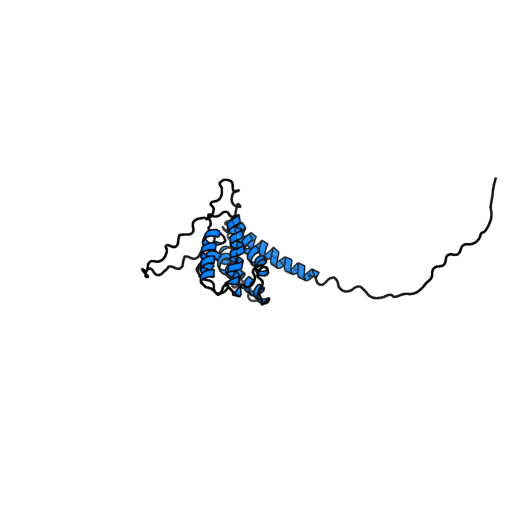20.587 1.00 77.81 128 GLN A N 1
ATOM 1021 C CA . GLN A 1 128 ? -8.946 3.131 21.806 1.00 77.81 128 GLN A CA 1
ATOM 1022 C C . GLN A 1 128 ? -9.365 1.651 21.820 1.00 77.81 128 GLN A C 1
ATOM 1024 O O . GLN A 1 128 ? -9.246 0.971 22.837 1.00 77.81 128 GLN A O 1
ATOM 1029 N N . ASP A 1 129 ? -9.793 1.139 20.661 1.00 82.94 129 ASP A N 1
ATOM 1030 C CA . ASP A 1 129 ? -10.144 -0.263 20.452 1.00 82.94 129 ASP A CA 1
ATOM 1031 C C . ASP A 1 129 ? -8.966 -1.055 19.857 1.00 82.94 129 ASP A C 1
ATOM 1033 O O . ASP A 1 129 ? -8.486 -0.777 18.755 1.00 82.94 129 ASP A O 1
ATOM 1037 N N . ARG A 1 130 ? -8.537 -2.117 20.549 1.00 81.44 130 ARG A N 1
ATOM 1038 C CA . ARG A 1 130 ? -7.478 -3.028 20.082 1.00 81.44 130 ARG A CA 1
ATOM 1039 C C . ARG A 1 130 ? -7.846 -3.794 18.808 1.00 81.44 130 ARG A C 1
ATOM 1041 O O . ARG A 1 130 ? -6.943 -4.170 18.058 1.00 81.44 130 ARG A O 1
ATOM 1048 N N . THR A 1 131 ? -9.132 -4.011 18.513 1.00 86.62 131 THR A N 1
ATOM 1049 C CA . THR A 1 131 ? -9.543 -4.662 17.253 1.00 86.62 131 THR A CA 1
ATOM 1050 C C . THR A 1 131 ? -9.197 -3.810 16.031 1.00 86.62 131 THR A C 1
ATOM 1052 O O . THR A 1 131 ? -9.021 -4.334 14.925 1.00 86.62 131 THR A O 1
ATOM 1055 N N . GLN A 1 132 ? -9.009 -2.503 16.232 1.00 86.94 132 GLN A N 1
ATOM 1056 C CA . GLN A 1 132 ? -8.715 -1.553 15.173 1.00 86.94 132 GLN A CA 1
ATOM 1057 C C . GLN A 1 132 ? -7.342 -1.777 14.537 1.00 86.94 132 GLN A C 1
ATOM 1059 O O . GLN A 1 132 ? -7.184 -1.499 13.350 1.00 86.94 132 GLN A O 1
ATOM 1064 N N . HIS A 1 133 ? -6.371 -2.369 15.247 1.00 88.31 133 HIS A N 1
ATOM 1065 C CA . HIS A 1 133 ? -5.099 -2.783 14.639 1.00 88.31 133 HIS A CA 1
ATOM 1066 C C . HIS A 1 133 ? -5.326 -3.820 13.534 1.00 88.31 133 HIS A C 1
ATOM 1068 O O . HIS A 1 133 ? -4.811 -3.669 12.427 1.00 88.31 133 HIS A O 1
ATOM 1074 N N . SER A 1 134 ? -6.141 -4.844 13.803 1.00 89.56 134 SER A N 1
ATOM 1075 C CA . SER A 1 134 ? -6.453 -5.887 12.819 1.00 89.56 134 SER A CA 1
ATOM 1076 C C . SER A 1 134 ? -7.254 -5.327 11.642 1.00 89.56 134 SER A C 1
ATOM 1078 O O . SER A 1 134 ? -6.904 -5.581 10.489 1.00 89.56 134 SER A O 1
ATOM 1080 N N . LYS A 1 135 ? -8.262 -4.486 11.916 1.00 90.81 135 LYS A N 1
ATOM 1081 C CA . LYS A 1 135 ? -9.053 -3.804 10.877 1.00 90.81 135 LYS A CA 1
ATOM 1082 C C . LYS A 1 135 ? -8.184 -2.910 9.988 1.00 90.81 135 LYS A C 1
ATOM 1084 O O . LYS A 1 135 ? -8.276 -2.996 8.769 1.00 90.81 135 LYS A O 1
ATOM 1089 N N . SER A 1 136 ? -7.287 -2.122 10.582 1.00 90.88 136 SER A N 1
ATOM 1090 C CA . SER A 1 136 ? -6.360 -1.237 9.858 1.00 90.88 136 SER A CA 1
ATOM 1091 C C . SER A 1 136 ? -5.405 -2.017 8.956 1.00 90.88 136 SER A C 1
ATOM 1093 O O . SER A 1 136 ? -5.190 -1.638 7.806 1.00 90.88 136 SER A O 1
ATOM 1095 N N . PHE A 1 137 ? -4.853 -3.132 9.449 1.00 94.06 137 PHE A N 1
ATOM 1096 C CA . PHE A 1 137 ? -4.026 -4.008 8.621 1.00 94.06 137 PHE A CA 1
ATOM 1097 C C . PHE A 1 137 ? -4.833 -4.628 7.475 1.00 94.06 137 PHE A C 1
ATOM 1099 O O . PHE A 1 137 ? -4.393 -4.581 6.330 1.00 94.06 137 PHE A O 1
ATOM 1106 N N . SER A 1 138 ? -6.018 -5.174 7.769 1.00 93.62 138 SER A N 1
ATOM 1107 C CA . SER A 1 138 ? -6.903 -5.779 6.766 1.00 93.62 138 SER A CA 1
ATOM 1108 C C . SER A 1 138 ? -7.269 -4.784 5.663 1.00 93.62 138 SER A C 1
ATOM 1110 O O . SER A 1 138 ? -7.207 -5.107 4.477 1.00 93.62 138 SER A O 1
ATOM 1112 N N . TYR A 1 139 ? -7.558 -3.541 6.047 1.00 94.38 139 TYR A N 1
ATOM 1113 C CA . TYR A 1 139 ? -7.809 -2.440 5.129 1.00 94.38 139 TYR A CA 1
ATOM 1114 C C . TYR A 1 139 ? -6.608 -2.173 4.207 1.00 94.38 139 TYR A C 1
ATOM 1116 O O . TYR A 1 139 ? -6.741 -2.221 2.984 1.00 94.38 139 TYR A O 1
ATOM 1124 N N . LEU A 1 140 ? -5.414 -1.964 4.774 1.00 95.56 140 LEU A N 1
ATOM 1125 C CA . LEU A 1 140 ? -4.192 -1.732 3.994 1.00 95.56 140 LEU A CA 1
ATOM 1126 C C . LEU A 1 140 ? -3.883 -2.897 3.052 1.00 95.56 140 LEU A C 1
ATOM 1128 O O . LEU A 1 140 ? -3.557 -2.687 1.885 1.00 95.56 140 LEU A O 1
ATOM 1132 N N . PHE A 1 141 ? -4.027 -4.126 3.545 1.00 95.06 141 PHE A N 1
ATOM 1133 C CA . PHE A 1 141 ? -3.806 -5.326 2.754 1.00 95.06 141 PHE A CA 1
ATOM 1134 C C . PHE A 1 141 ? -4.827 -5.464 1.620 1.00 95.06 141 PHE A C 1
ATOM 1136 O O . PHE A 1 141 ? -4.463 -5.859 0.516 1.00 95.06 141 PHE A O 1
ATOM 1143 N N . THR A 1 142 ? -6.084 -5.081 1.849 1.00 94.88 142 THR A N 1
ATOM 1144 C CA . THR A 1 142 ? -7.123 -5.041 0.809 1.00 94.88 142 THR A CA 1
ATOM 1145 C C . THR A 1 142 ? -6.758 -4.045 -0.288 1.00 94.88 142 THR A C 1
ATOM 1147 O O . THR A 1 142 ? -6.829 -4.381 -1.468 1.00 94.88 142 THR A O 1
ATOM 1150 N N . MET A 1 143 ? -6.292 -2.851 0.085 1.00 94.38 143 MET A N 1
ATOM 1151 C CA . MET A 1 143 ? -5.836 -1.838 -0.872 1.00 94.38 143 MET A CA 1
ATOM 1152 C C . MET A 1 143 ? -4.600 -2.312 -1.644 1.00 94.38 143 MET A C 1
ATOM 1154 O O . MET A 1 143 ? -4.541 -2.181 -2.863 1.00 94.38 143 MET A O 1
ATOM 1158 N N . PHE A 1 144 ? -3.642 -2.951 -0.970 1.00 95.44 144 PHE A N 1
ATOM 1159 C CA . PHE A 1 144 ? -2.499 -3.579 -1.631 1.00 95.44 144 PHE A CA 1
ATOM 1160 C C . PHE A 1 144 ? -2.932 -4.658 -2.632 1.00 95.44 144 PHE A C 1
ATOM 1162 O O . PHE A 1 144 ? -2.470 -4.677 -3.776 1.00 95.44 144 PHE A O 1
ATOM 1169 N N . ARG A 1 145 ? -3.847 -5.539 -2.213 1.00 92.62 145 ARG A N 1
ATOM 1170 C CA . ARG A 1 145 ? -4.381 -6.610 -3.053 1.00 92.62 145 ARG A CA 1
ATOM 1171 C C . ARG A 1 145 ? -5.089 -6.055 -4.283 1.00 92.62 145 ARG A C 1
ATOM 1173 O O . ARG A 1 145 ? -4.988 -6.654 -5.342 1.00 92.62 145 ARG A O 1
ATOM 1180 N N . MET A 1 146 ? -5.792 -4.940 -4.146 1.00 91.00 146 MET A N 1
ATOM 1181 C CA . MET A 1 146 ? -6.494 -4.298 -5.251 1.00 91.00 146 MET A CA 1
ATOM 1182 C C . MET A 1 146 ? -5.524 -3.671 -6.259 1.00 91.00 146 MET A C 1
ATOM 1184 O O . MET A 1 146 ? -5.652 -3.919 -7.453 1.00 91.00 146 MET A O 1
ATOM 1188 N N . TRP A 1 147 ? -4.548 -2.890 -5.784 1.00 92.56 147 TRP A N 1
ATOM 1189 C CA . TRP A 1 147 ? -3.724 -2.038 -6.649 1.00 92.56 147 TRP A CA 1
ATOM 1190 C C . TRP A 1 147 ? -2.444 -2.689 -7.172 1.00 92.56 147 TRP A C 1
ATOM 1192 O O . TRP A 1 147 ? -1.974 -2.321 -8.242 1.00 92.56 147 TRP A O 1
ATOM 1202 N N . TYR A 1 148 ? -1.861 -3.643 -6.445 1.00 93.81 148 TYR A N 1
ATOM 1203 C CA . TYR A 1 148 ? -0.553 -4.208 -6.796 1.00 93.81 148 TYR A CA 1
ATOM 1204 C C . TYR A 1 148 ? -0.634 -5.678 -7.201 1.00 93.81 148 TYR A C 1
ATOM 1206 O O . TYR A 1 148 ? 0.019 -6.096 -8.158 1.00 93.81 148 TYR A O 1
ATOM 1214 N N . MET A 1 149 ? -1.445 -6.476 -6.503 1.00 91.19 149 MET A N 1
ATOM 1215 C CA . MET A 1 149 ? -1.462 -7.933 -6.683 1.00 91.19 149 MET A CA 1
ATOM 1216 C C . MET A 1 149 ? -1.768 -8.402 -8.119 1.00 91.19 149 MET A C 1
ATOM 1218 O O . MET A 1 149 ? -1.048 -9.291 -8.577 1.00 91.19 149 MET A O 1
ATOM 1222 N N . PRO A 1 150 ? -2.736 -7.818 -8.862 1.00 89.12 150 PRO A N 1
ATOM 1223 C CA . PRO A 1 150 ? -3.041 -8.249 -10.230 1.00 89.12 150 PRO A CA 1
ATOM 1224 C C . PRO A 1 150 ? -1.871 -8.041 -11.197 1.00 89.12 150 PRO A C 1
ATOM 1226 O O . PRO A 1 150 ? -1.753 -8.749 -12.189 1.00 89.12 150 PRO A O 1
ATOM 1229 N N . HIS A 1 151 ? -0.987 -7.086 -10.903 1.00 89.06 151 HIS A N 1
ATOM 1230 C CA . HIS A 1 151 ? 0.176 -6.781 -11.735 1.00 89.06 151 HIS A CA 1
ATOM 1231 C C . HIS A 1 151 ? 1.398 -7.605 -11.331 1.00 89.06 151 HIS A C 1
ATOM 1233 O O . HIS A 1 151 ? 2.124 -8.091 -12.193 1.00 89.06 151 HIS A O 1
ATOM 1239 N N . ILE A 1 152 ? 1.607 -7.813 -10.026 1.00 88.94 152 ILE A N 1
ATOM 1240 C CA . ILE A 1 152 ? 2.717 -8.637 -9.528 1.00 88.94 152 ILE A CA 1
ATOM 1241 C C . ILE A 1 152 ? 2.491 -10.108 -9.897 1.00 88.94 152 ILE A C 1
ATOM 1243 O O . ILE A 1 152 ? 3.428 -10.782 -10.321 1.00 88.94 152 ILE A O 1
ATOM 1247 N N . PHE A 1 153 ? 1.258 -10.609 -9.788 1.00 88.12 153 PHE A N 1
ATOM 1248 C CA . PHE A 1 153 ? 0.905 -11.992 -10.114 1.00 88.12 153 PHE A CA 1
ATOM 1249 C C . PHE A 1 153 ? -0.304 -12.050 -11.067 1.00 88.12 153 PHE A C 1
ATOM 1251 O O . PHE A 1 153 ? -1.407 -12.379 -10.633 1.00 88.12 153 PHE A O 1
ATOM 1258 N N . PRO A 1 154 ? -0.118 -11.782 -12.373 1.00 80.44 154 PRO A N 1
ATOM 1259 C CA . PRO A 1 154 ? -1.216 -11.766 -13.348 1.00 80.44 154 PRO A CA 1
ATOM 1260 C C . PRO A 1 154 ? -1.959 -13.100 -13.468 1.00 80.44 154 PRO A C 1
ATOM 1262 O O . PRO A 1 154 ? -3.164 -13.128 -13.687 1.00 80.44 154 PRO A O 1
ATOM 1265 N N . SER A 1 155 ? -1.252 -14.214 -13.266 1.00 71.44 155 SER A N 1
ATOM 1266 C CA . SER A 1 155 ? -1.816 -15.567 -13.278 1.00 71.44 155 SER A CA 1
ATOM 1267 C C . SER A 1 155 ? -2.401 -15.998 -11.924 1.00 71.44 155 SER A C 1
ATOM 1269 O O . SER A 1 155 ? -2.662 -17.184 -11.715 1.00 71.44 155 SER A O 1
ATOM 1271 N N . PHE A 1 156 ? -2.549 -15.087 -10.954 1.00 69.44 156 PHE A N 1
ATOM 1272 C CA . PHE A 1 156 ? -3.101 -15.429 -9.647 1.00 69.44 156 PHE A CA 1
ATOM 1273 C C . PHE A 1 156 ? -4.598 -15.707 -9.762 1.00 69.44 156 PHE A C 1
ATOM 1275 O O . PHE A 1 156 ? -5.419 -14.801 -9.914 1.00 69.44 156 PHE A O 1
ATOM 1282 N N . ASN A 1 157 ? -4.965 -16.979 -9.651 1.00 64.62 157 ASN A N 1
ATOM 1283 C CA . ASN A 1 157 ? -6.356 -17.372 -9.734 1.00 64.62 157 ASN A CA 1
ATOM 1284 C C . ASN A 1 157 ? -7.074 -17.155 -8.390 1.00 64.62 157 ASN A C 1
ATOM 1286 O O . ASN A 1 157 ? -6.914 -17.929 -7.447 1.00 64.62 157 ASN A O 1
ATOM 1290 N N . SER A 1 158 ? -7.914 -16.118 -8.324 1.00 62.94 158 SER A N 1
ATOM 1291 C CA . SER A 1 158 ? -8.722 -15.799 -7.137 1.00 62.94 158 SER A CA 1
ATOM 1292 C C . SER A 1 158 ? -9.816 -16.833 -6.828 1.00 62.94 158 SER A C 1
ATOM 1294 O O . SER A 1 158 ? -10.386 -16.782 -5.740 1.00 62.94 158 SER A O 1
ATOM 1296 N N . SER A 1 159 ? -10.119 -17.759 -7.746 1.00 59.06 159 SER A N 1
ATOM 1297 C CA . SER A 1 159 ? -11.094 -18.835 -7.532 1.00 59.06 159 SER A CA 1
ATOM 1298 C C . SER A 1 159 ? -10.488 -20.097 -6.914 1.00 59.06 159 SER A C 1
ATOM 1300 O O . SER A 1 159 ? -11.235 -21.012 -6.574 1.00 59.06 159 SER A O 1
ATOM 1302 N N . ASN A 1 160 ? -9.159 -20.169 -6.762 1.00 61.28 160 ASN A N 1
ATOM 1303 C CA . ASN A 1 160 ? -8.495 -21.303 -6.129 1.00 61.28 160 ASN A CA 1
ATOM 1304 C C . ASN A 1 160 ? -8.598 -21.165 -4.601 1.00 61.28 160 ASN A C 1
ATOM 1306 O O . ASN A 1 160 ? -7.817 -20.464 -3.958 1.00 61.28 160 ASN A O 1
ATOM 1310 N N . SER A 1 161 ? -9.630 -21.785 -4.034 1.00 59.28 161 SER A N 1
ATOM 1311 C CA . SER A 1 161 ? -9.876 -21.840 -2.592 1.00 59.28 161 SER A CA 1
ATOM 1312 C C . SER A 1 161 ? -9.497 -23.219 -2.062 1.00 59.28 161 SER A C 1
ATOM 1314 O O . SER A 1 161 ? -9.675 -24.213 -2.760 1.00 59.28 161 SER A O 1
ATOM 1316 N N . LEU A 1 162 ? -9.060 -23.306 -0.802 1.00 54.53 162 LEU A N 1
ATOM 1317 C CA . LEU A 1 162 ? -8.728 -24.576 -0.135 1.00 54.53 162 LEU A CA 1
ATOM 1318 C C . LEU A 1 162 ? -9.836 -25.639 -0.247 1.00 54.53 162 LEU A C 1
ATOM 1320 O O . LEU A 1 162 ? -9.540 -26.828 -0.285 1.00 54.53 162 LEU A O 1
ATOM 1324 N N . TYR A 1 163 ? -11.100 -25.214 -0.325 1.00 58.47 163 TYR A N 1
ATOM 1325 C CA . TYR A 1 163 ? -12.267 -26.103 -0.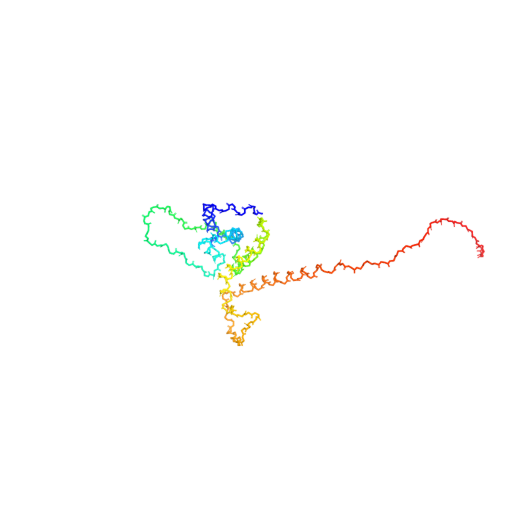401 1.00 58.47 163 TYR A CA 1
ATOM 1326 C C . TYR A 1 163 ? -12.777 -26.345 -1.827 1.00 58.47 163 TYR A C 1
ATOM 1328 O O . TYR A 1 163 ? -13.666 -27.166 -2.039 1.00 58.47 163 TYR A O 1
ATOM 1336 N N . LYS A 1 164 ? -12.234 -25.621 -2.808 1.00 66.31 164 LYS A N 1
ATOM 1337 C CA . LYS A 1 164 ? -12.527 -25.797 -4.230 1.00 66.31 164 LYS A CA 1
ATOM 1338 C C . LYS A 1 164 ? -11.241 -25.527 -5.013 1.00 66.31 164 LYS A C 1
ATOM 1340 O O . LYS A 1 164 ? -11.111 -24.458 -5.620 1.00 66.31 164 LYS A O 1
ATOM 1345 N N . PRO A 1 165 ? -10.259 -26.441 -4.921 1.00 66.25 165 PRO A N 1
ATOM 1346 C CA . PRO A 1 165 ? -8.999 -26.269 -5.619 1.00 66.25 165 PRO A CA 1
ATOM 1347 C C . PRO A 1 165 ? -9.273 -26.222 -7.120 1.00 66.25 165 PRO A C 1
ATOM 1349 O O . PRO A 1 165 ? -10.137 -26.945 -7.624 1.00 66.25 165 PRO A O 1
ATOM 1352 N N . ASN A 1 166 ? -8.556 -25.357 -7.835 1.00 63.62 166 ASN A N 1
ATOM 1353 C CA . ASN A 1 166 ? -8.600 -25.416 -9.288 1.00 63.62 166 ASN A CA 1
ATOM 1354 C C . ASN A 1 166 ? -7.909 -26.723 -9.733 1.00 63.62 166 ASN A C 1
ATOM 1356 O O . ASN A 1 166 ? -6.748 -26.949 -9.394 1.00 63.62 166 ASN A O 1
ATOM 1360 N N . LEU A 1 167 ? -8.665 -27.588 -10.417 1.00 70.50 167 LEU A N 1
ATOM 1361 C CA . LEU A 1 167 ? -8.237 -28.895 -10.930 1.00 70.50 167 LEU A CA 1
ATOM 1362 C C . LEU A 1 167 ? -7.729 -28.822 -12.379 1.00 70.50 167 LEU A C 1
ATOM 1364 O O . LEU A 1 167 ? -7.323 -29.840 -12.936 1.00 70.50 167 LEU A O 1
ATOM 1368 N N . GLU A 1 168 ? -7.773 -27.643 -13.001 1.00 64.81 168 GLU A N 1
ATOM 1369 C CA . GLU A 1 168 ? -7.171 -27.406 -14.308 1.00 64.81 168 GLU A CA 1
ATOM 1370 C C . GLU A 1 168 ? -5.662 -27.639 -14.209 1.00 64.81 168 GLU A C 1
ATOM 1372 O O . GLU A 1 168 ? -5.007 -27.200 -13.255 1.00 64.81 168 GLU A O 1
ATOM 1377 N N . LEU A 1 169 ? -5.105 -28.359 -15.190 1.00 58.12 169 LEU A N 1
ATOM 1378 C CA . LEU A 1 169 ? -3.659 -28.512 -15.278 1.00 58.12 169 LEU A CA 1
ATOM 1379 C C . LEU A 1 169 ? -3.039 -27.110 -15.324 1.00 58.12 169 LEU A C 1
ATOM 1381 O O . LEU A 1 169 ? -3.496 -26.292 -16.127 1.00 58.12 169 LEU A O 1
ATOM 1385 N N . PRO A 1 170 ? -2.006 -26.822 -14.506 1.00 61.19 170 PRO A N 1
ATOM 1386 C CA . PRO A 1 170 ? -1.271 -25.576 -14.631 1.00 61.19 170 PRO A CA 1
ATOM 1387 C C . PRO A 1 170 ? -0.849 -25.422 -16.089 1.00 61.19 170 PRO A C 1
ATOM 1389 O O . PRO A 1 170 ? -0.197 -26.325 -16.622 1.00 61.19 170 PRO A O 1
ATOM 1392 N N . GLU A 1 171 ? -1.230 -24.315 -16.733 1.00 58.72 171 GLU A N 1
ATOM 1393 C CA . GLU A 1 171 ? -0.689 -23.980 -18.048 1.00 58.72 171 GLU A CA 1
ATOM 1394 C C . GLU A 1 171 ? 0.830 -24.141 -17.959 1.00 58.72 171 GLU A C 1
ATOM 1396 O O . GLU A 1 171 ? 1.454 -23.626 -17.019 1.00 58.72 171 GLU A O 1
ATOM 1401 N N . LEU A 1 172 ? 1.417 -24.930 -18.874 1.00 50.56 172 LEU A N 1
ATOM 1402 C CA . LEU A 1 172 ? 2.869 -25.046 -18.967 1.00 50.56 172 LEU A CA 1
ATOM 1403 C C . LEU A 1 172 ? 3.388 -23.619 -18.962 1.00 50.56 172 LEU A C 1
ATOM 1405 O O . LEU A 1 172 ? 3.023 -22.857 -19.854 1.00 50.56 172 LEU A O 1
ATOM 1409 N N . ARG A 1 173 ? 4.166 -23.255 -17.932 1.00 54.47 173 ARG A N 1
ATOM 1410 C CA . ARG A 1 173 ? 4.729 -21.911 -17.816 1.00 54.47 173 ARG A CA 1
ATOM 1411 C C . ARG A 1 173 ? 5.389 -21.611 -19.152 1.00 54.47 173 ARG A C 1
ATOM 1413 O O . ARG A 1 173 ? 6.448 -22.173 -19.435 1.00 54.47 173 ARG A O 1
ATOM 1420 N N . SER A 1 174 ? 4.752 -20.773 -19.971 1.00 50.72 174 SER A N 1
ATOM 1421 C CA . SER A 1 174 ? 5.377 -20.215 -21.159 1.00 50.72 174 SER A CA 1
ATOM 1422 C C . SER A 1 174 ? 6.722 -19.695 -20.678 1.00 50.72 174 SER A C 1
ATOM 1424 O O . SER A 1 174 ? 6.761 -19.038 -19.633 1.00 50.72 174 SER A O 1
ATOM 1426 N N . SER A 1 175 ? 7.805 -20.128 -21.335 1.00 46.66 175 SER A N 1
ATOM 1427 C CA . SER A 1 175 ? 9.208 -19.824 -21.008 1.00 46.66 175 SER A CA 1
ATOM 1428 C C . SER A 1 175 ? 9.345 -18.501 -20.255 1.00 46.66 175 SER A C 1
ATOM 1430 O O . SER A 1 175 ? 8.686 -17.557 -20.693 1.00 46.66 175 SER A O 1
ATOM 1432 N N . PRO A 1 176 ? 10.172 -18.387 -19.196 1.00 49.50 176 PRO A N 1
ATOM 1433 C CA . PRO A 1 176 ? 10.243 -17.192 -18.361 1.00 49.50 176 PRO A CA 1
ATOM 1434 C C . PRO A 1 176 ? 10.689 -15.982 -19.191 1.00 49.50 176 PRO A C 1
ATOM 1436 O O . PRO A 1 176 ? 11.857 -15.609 -19.206 1.00 49.50 176 PRO A O 1
ATOM 1439 N N . GLY A 1 177 ? 9.750 -15.349 -19.891 1.00 52.28 177 GLY A N 1
ATOM 1440 C CA . GLY A 1 177 ? 9.869 -13.967 -20.287 1.00 52.28 177 GLY A CA 1
ATOM 1441 C C . GLY A 1 177 ? 10.045 -13.229 -18.978 1.00 52.28 177 GLY A C 1
ATOM 1442 O O . GLY A 1 177 ? 9.270 -13.462 -18.046 1.00 52.28 177 GLY A O 1
ATOM 1443 N N . LEU A 1 178 ? 11.117 -12.446 -18.861 1.00 61.28 178 LEU A N 1
ATOM 1444 C CA . LEU A 1 178 ? 11.368 -11.627 -17.684 1.00 61.28 178 LEU A CA 1
ATOM 1445 C C . LEU A 1 178 ? 10.086 -10.846 -17.385 1.00 61.28 178 LEU A C 1
ATOM 1447 O O . LEU A 1 178 ? 9.773 -9.877 -18.075 1.00 61.28 178 LEU A O 1
ATOM 1451 N N . SER A 1 179 ? 9.318 -11.296 -16.390 1.00 71.81 179 SER A N 1
ATOM 1452 C CA . SER A 1 179 ? 8.188 -10.523 -15.901 1.00 71.81 179 SER A CA 1
ATOM 1453 C C . SER A 1 179 ? 8.762 -9.170 -15.494 1.00 71.81 179 SER A C 1
ATOM 1455 O O . SER A 1 179 ? 9.720 -9.155 -14.709 1.00 71.81 179 SER A O 1
ATOM 1457 N N . PRO A 1 180 ? 8.203 -8.043 -15.968 1.00 78.06 180 PRO A N 1
ATOM 1458 C CA . PRO A 1 180 ? 8.672 -6.722 -15.556 1.00 78.06 180 PRO A CA 1
ATOM 1459 C C . PRO A 1 180 ? 8.566 -6.523 -14.033 1.00 78.06 180 PRO A C 1
ATOM 1461 O O . PRO A 1 180 ? 9.180 -5.615 -13.487 1.00 78.06 180 PRO A O 1
ATOM 1464 N N . TYR A 1 181 ? 7.832 -7.404 -13.339 1.00 87.00 181 TYR A N 1
ATOM 1465 C CA . TYR A 1 181 ? 7.640 -7.415 -11.893 1.00 87.00 181 TYR A CA 1
ATOM 1466 C C . TYR A 1 181 ? 8.342 -8.586 -11.181 1.00 87.00 181 TYR A C 1
ATOM 1468 O O . TYR A 1 181 ? 8.013 -8.868 -10.032 1.00 87.00 181 TYR A O 1
ATOM 1476 N N . GLY A 1 182 ? 9.289 -9.295 -11.808 1.00 87.25 182 GLY A N 1
ATOM 1477 C CA . GLY A 1 182 ? 9.924 -10.487 -11.214 1.00 87.25 182 GLY A CA 1
ATOM 1478 C C . GLY A 1 182 ? 10.591 -10.227 -9.853 1.00 87.25 182 GLY A C 1
ATOM 1479 O O . GLY A 1 182 ? 10.401 -10.961 -8.885 1.00 87.25 182 GLY A O 1
ATOM 1480 N N . THR A 1 183 ? 11.300 -9.115 -9.723 1.00 89.88 183 THR A N 1
ATOM 1481 C CA . THR A 1 183 ? 11.891 -8.627 -8.464 1.00 89.88 183 THR A CA 1
ATOM 1482 C C . THR A 1 183 ? 10.844 -8.200 -7.427 1.00 89.88 183 THR A C 1
ATOM 1484 O O . THR A 1 183 ? 11.063 -8.350 -6.220 1.00 89.88 183 THR A O 1
ATOM 1487 N N . CYS A 1 184 ? 9.692 -7.687 -7.868 1.00 91.31 184 CYS A N 1
ATOM 1488 C CA . CYS A 1 184 ? 8.537 -7.394 -7.019 1.00 91.31 184 CYS A CA 1
ATOM 1489 C C . CYS A 1 184 ? 7.852 -8.678 -6.522 1.00 91.31 184 CYS A C 1
ATOM 1491 O O . CYS A 1 184 ? 7.452 -8.743 -5.360 1.00 91.31 184 CYS A O 1
ATOM 1493 N N . GLN A 1 185 ? 7.764 -9.720 -7.356 1.00 91.56 185 GLN A N 1
ATOM 1494 C CA . GLN A 1 185 ? 7.252 -11.039 -6.963 1.00 91.56 185 GLN A CA 1
ATOM 1495 C C . GLN A 1 185 ? 8.099 -11.628 -5.835 1.00 91.56 185 GLN A C 1
ATOM 1497 O O . GLN A 1 185 ? 7.559 -12.020 -4.799 1.00 91.56 185 GLN A O 1
ATOM 1502 N N . VAL A 1 186 ? 9.427 -11.615 -5.997 1.00 91.19 186 VAL A N 1
ATOM 1503 C CA . VAL A 1 186 ? 10.368 -12.068 -4.961 1.00 91.19 186 VAL A CA 1
ATOM 1504 C C . VAL A 1 186 ? 10.177 -11.274 -3.668 1.00 91.19 186 VAL A C 1
ATOM 1506 O O . VAL A 1 186 ? 10.084 -11.871 -2.598 1.00 91.19 186 VAL A O 1
ATOM 1509 N N . ALA A 1 187 ? 10.035 -9.947 -3.753 1.00 92.69 187 ALA A N 1
ATOM 1510 C CA . ALA A 1 187 ? 9.792 -9.105 -2.583 1.00 92.69 187 ALA A CA 1
ATOM 1511 C C . ALA A 1 187 ? 8.523 -9.496 -1.807 1.00 92.69 187 ALA A C 1
ATOM 1513 O O . ALA A 1 187 ? 8.560 -9.561 -0.577 1.00 92.69 187 ALA A O 1
ATOM 1514 N N . VAL A 1 188 ? 7.415 -9.780 -2.502 1.00 92.94 188 VAL A N 1
ATOM 1515 C CA . VAL A 1 188 ? 6.170 -10.225 -1.855 1.00 92.94 188 VAL A CA 1
ATOM 1516 C C . VAL A 1 188 ? 6.353 -11.598 -1.211 1.00 92.94 188 VAL A C 1
ATOM 1518 O O . VAL A 1 188 ? 5.974 -11.776 -0.055 1.00 92.94 188 VAL A O 1
ATOM 1521 N N . VAL A 1 189 ? 6.966 -12.556 -1.912 1.00 91.94 189 VAL A N 1
ATOM 1522 C CA . VAL A 1 189 ? 7.201 -13.914 -1.387 1.00 91.94 189 VAL A CA 1
ATOM 1523 C C . VAL A 1 189 ? 8.091 -13.882 -0.143 1.00 91.94 189 VAL A C 1
ATOM 1525 O O . VAL A 1 189 ? 7.767 -14.506 0.868 1.00 91.94 189 VAL A O 1
ATOM 1528 N N . GLU A 1 190 ? 9.186 -13.124 -0.177 1.00 92.00 190 GLU A N 1
ATOM 1529 C CA . GLU A 1 190 ? 10.075 -12.951 0.974 1.00 92.00 190 GLU A CA 1
ATOM 1530 C C . GLU A 1 190 ? 9.370 -12.274 2.150 1.00 92.00 190 GLU A C 1
ATOM 1532 O O . GLU A 1 190 ? 9.564 -12.671 3.300 1.00 92.00 190 GLU A O 1
ATOM 1537 N N . TRP A 1 191 ? 8.522 -11.280 1.880 1.00 93.56 191 TRP A N 1
ATOM 1538 C CA . TRP A 1 191 ? 7.733 -10.623 2.915 1.00 93.56 191 TRP A CA 1
ATOM 1539 C C . TRP A 1 191 ? 6.720 -11.577 3.563 1.00 93.56 191 TRP A C 1
ATOM 1541 O O . TRP A 1 191 ? 6.660 -11.654 4.792 1.00 93.56 191 TRP A O 1
ATOM 1551 N N . VAL A 1 192 ? 5.986 -12.365 2.767 1.00 90.75 192 VAL A N 1
ATOM 1552 C CA . VAL A 1 192 ? 5.077 -13.405 3.279 1.00 90.75 192 VAL A CA 1
ATOM 1553 C C . VAL A 1 192 ? 5.857 -14.408 4.125 1.00 90.75 192 VAL A C 1
ATOM 1555 O O . VAL A 1 192 ? 5.471 -14.675 5.262 1.00 90.75 192 VAL A O 1
ATOM 1558 N N . ARG A 1 193 ? 7.002 -14.902 3.632 1.00 89.00 193 ARG A N 1
ATOM 1559 C CA . ARG A 1 193 ? 7.892 -15.798 4.385 1.00 89.00 193 ARG A CA 1
ATOM 1560 C C . ARG A 1 193 ? 8.277 -15.189 5.736 1.00 89.00 193 ARG A C 1
ATOM 1562 O O . ARG A 1 193 ? 8.146 -15.851 6.764 1.00 89.00 193 ARG A O 1
ATOM 1569 N N . LYS A 1 194 ? 8.709 -13.924 5.747 1.00 87.56 194 LYS A N 1
ATOM 1570 C CA . LYS A 1 194 ? 9.127 -13.194 6.953 1.00 87.56 194 LYS A CA 1
ATOM 1571 C C . LYS A 1 194 ? 8.007 -13.100 7.990 1.00 87.56 194 LYS A C 1
ATOM 1573 O O . LYS A 1 194 ? 8.285 -13.306 9.166 1.00 87.56 194 LYS A O 1
ATOM 1578 N N . PHE A 1 195 ? 6.769 -12.795 7.604 1.00 79.88 195 PHE A N 1
ATOM 1579 C CA . PHE A 1 195 ? 5.699 -12.513 8.574 1.00 79.88 195 PHE A CA 1
ATOM 1580 C C . PHE A 1 195 ? 4.770 -13.700 8.874 1.00 79.88 195 PHE A C 1
ATOM 1582 O O . PHE A 1 195 ? 4.245 -13.783 9.984 1.00 79.88 195 PHE A O 1
ATOM 1589 N N . VAL A 1 196 ? 4.606 -14.652 7.954 1.00 75.00 196 VAL A N 1
ATOM 1590 C CA . VAL A 1 196 ? 3.739 -15.830 8.148 1.00 75.00 196 VAL A CA 1
ATOM 1591 C C . VAL A 1 196 ? 4.486 -16.980 8.830 1.00 75.00 196 VAL A C 1
ATOM 1593 O O . VAL A 1 196 ? 3.927 -17.644 9.695 1.00 75.00 196 VAL A O 1
ATOM 1596 N N . ILE A 1 197 ? 5.771 -17.195 8.523 1.00 66.19 197 ILE A N 1
ATOM 1597 C CA . ILE A 1 197 ? 6.540 -18.298 9.130 1.00 66.19 197 ILE A CA 1
ATOM 1598 C C . ILE A 1 197 ? 7.086 -17.905 10.510 1.00 66.19 197 ILE A C 1
ATOM 1600 O O . ILE A 1 197 ? 7.036 -18.696 11.452 1.00 66.19 197 ILE A O 1
ATOM 1604 N N . SER A 1 198 ? 7.551 -16.663 10.676 1.00 57.00 198 SER A N 1
ATOM 1605 C CA . SER A 1 198 ? 8.109 -16.204 11.961 1.00 57.00 198 SER A CA 1
ATOM 1606 C C . SER A 1 198 ? 7.058 -16.095 13.071 1.00 57.00 198 SER A C 1
ATOM 1608 O O . SER A 1 198 ? 7.388 -16.239 14.247 1.00 57.00 198 SER A O 1
ATOM 1610 N N . THR A 1 199 ? 5.787 -15.858 12.727 1.00 55.62 199 THR A N 1
ATOM 1611 C CA . THR A 1 199 ? 4.687 -15.888 13.707 1.00 55.62 199 THR A CA 1
ATOM 1612 C C . THR A 1 199 ? 4.417 -17.311 14.196 1.00 55.62 199 THR A C 1
ATOM 1614 O O . THR A 1 199 ? 4.213 -17.492 15.394 1.00 55.62 199 THR A O 1
ATOM 1617 N N . SER A 1 200 ? 4.543 -18.315 13.319 1.00 51.62 200 SER A N 1
ATOM 1618 C CA . SER A 1 200 ? 4.400 -19.735 13.671 1.00 51.62 200 SER A CA 1
ATOM 1619 C C . SER A 1 200 ? 5.532 -20.268 14.562 1.00 51.62 200 SER A C 1
ATOM 1621 O O . SER A 1 200 ? 5.283 -21.116 15.416 1.00 51.62 200 SER A O 1
ATOM 1623 N N . GLN A 1 201 ? 6.773 -19.781 14.415 1.00 47.41 201 GLN A N 1
ATOM 1624 C CA . GLN A 1 201 ? 7.866 -20.152 15.331 1.00 47.41 201 GLN A CA 1
ATOM 1625 C C . GLN A 1 201 ? 7.712 -19.507 16.716 1.00 47.41 201 GLN A C 1
ATOM 1627 O O . GLN A 1 201 ? 8.000 -20.141 17.730 1.00 47.41 201 GLN A O 1
ATOM 1632 N N . ARG A 1 202 ? 7.206 -18.268 16.784 1.00 49.53 202 ARG A N 1
ATOM 1633 C CA . ARG A 1 202 ? 7.021 -17.556 18.057 1.00 49.53 202 ARG A CA 1
ATOM 1634 C C . ARG A 1 202 ? 5.895 -18.145 18.913 1.00 49.53 202 ARG A C 1
ATOM 1636 O O . ARG A 1 202 ? 6.006 -18.114 20.135 1.00 49.53 202 ARG A O 1
ATOM 1643 N N . SER A 1 203 ? 4.853 -18.707 18.295 1.00 47.41 203 SER A N 1
ATOM 1644 C CA . SER A 1 203 ? 3.799 -19.446 19.007 1.00 47.41 203 SER A CA 1
ATOM 1645 C C . SER A 1 203 ? 4.257 -20.817 19.519 1.00 47.41 203 SER A C 1
ATOM 1647 O O . SER A 1 203 ? 3.717 -21.301 20.506 1.00 47.41 203 SER A O 1
ATOM 1649 N N . GLY A 1 204 ? 5.261 -21.439 18.889 1.00 44.59 204 GLY A N 1
ATOM 1650 C CA . GLY A 1 204 ? 5.799 -22.741 19.310 1.00 44.59 204 GLY A CA 1
ATOM 1651 C C . GLY A 1 204 ? 6.737 -22.685 20.522 1.00 44.59 204 GLY A C 1
ATOM 1652 O O . GLY A 1 204 ? 6.848 -23.662 21.250 1.00 44.59 204 GLY A O 1
ATOM 1653 N N . GLN A 1 205 ? 7.378 -21.541 20.785 1.00 42.44 205 GLN A N 1
ATOM 1654 C CA . GLN A 1 205 ? 8.275 -21.360 21.939 1.00 42.44 205 GLN A CA 1
ATOM 1655 C C . GLN A 1 205 ? 7.559 -20.977 23.245 1.00 42.44 205 GLN A C 1
ATOM 1657 O O . GLN A 1 205 ? 8.199 -20.911 24.288 1.00 42.44 205 GLN A O 1
ATOM 1662 N N . SER A 1 206 ? 6.246 -20.720 23.223 1.00 38.31 206 SER A N 1
ATOM 1663 C CA . SER A 1 206 ? 5.498 -20.308 24.426 1.00 38.31 206 SER A CA 1
ATOM 1664 C C . SER A 1 206 ? 4.988 -21.478 25.280 1.00 38.31 206 SER A C 1
ATOM 1666 O O . SER A 1 206 ? 4.384 -21.234 26.318 1.00 38.31 206 SER A O 1
ATOM 1668 N N . VAL A 1 207 ? 5.190 -22.731 24.849 1.00 40.09 207 VAL A N 1
ATOM 1669 C CA . VAL A 1 207 ? 4.593 -23.924 25.490 1.00 40.09 207 VAL A CA 1
ATOM 1670 C C . VAL A 1 207 ? 5.641 -24.853 26.128 1.00 40.09 207 VAL A C 1
ATOM 1672 O O . VAL A 1 207 ? 5.282 -25.774 26.848 1.00 40.09 207 VAL A O 1
ATOM 1675 N N . SER A 1 208 ? 6.943 -24.606 25.958 1.00 39.69 208 SER A N 1
ATOM 1676 C CA . SER A 1 208 ? 7.998 -25.532 26.405 1.00 39.69 208 SER A CA 1
ATOM 1677 C C . SER A 1 208 ? 8.762 -25.092 27.665 1.00 39.69 208 SER A C 1
ATOM 1679 O O . SER A 1 208 ? 9.978 -25.264 27.714 1.00 39.69 208 SER A O 1
ATOM 1681 N N . SER A 1 209 ? 8.109 -24.504 28.677 1.00 39.41 209 SER A N 1
ATOM 1682 C CA . SER A 1 209 ? 8.806 -24.180 29.942 1.00 39.41 209 SER A CA 1
ATOM 1683 C C . SER A 1 209 ? 7.986 -24.329 31.230 1.00 39.41 209 SER A C 1
ATOM 1685 O O . SER A 1 209 ? 8.258 -23.624 32.200 1.00 39.41 209 SER A O 1
ATOM 1687 N N . VAL A 1 210 ? 6.990 -25.217 31.283 1.00 44.25 210 VAL A N 1
ATOM 1688 C CA . VAL A 1 210 ? 6.302 -25.511 32.550 1.00 44.25 210 VAL A CA 1
ATOM 1689 C C . VAL A 1 210 ? 6.224 -27.015 32.766 1.00 44.25 210 VAL A C 1
ATOM 1691 O O . VAL A 1 210 ? 5.477 -27.700 32.074 1.00 44.25 210 VAL A O 1
ATOM 1694 N N . GLY A 1 211 ? 6.970 -27.486 33.767 1.00 38.12 211 GLY A N 1
ATOM 1695 C CA . GLY A 1 211 ? 6.709 -28.749 34.450 1.00 38.12 211 GLY A CA 1
ATOM 1696 C C . GLY A 1 211 ? 7.902 -29.691 34.522 1.00 38.12 211 GLY A C 1
ATOM 1697 O O . GLY A 1 211 ? 7.920 -30.665 33.788 1.00 38.12 211 GLY A O 1
ATOM 1698 N N . GLU A 1 212 ? 8.836 -29.431 35.438 1.00 38.09 212 GLU A N 1
ATOM 1699 C CA . GLU A 1 212 ? 9.624 -30.476 36.112 1.00 38.09 212 GLU A CA 1
ATOM 1700 C C . GLU A 1 212 ? 10.142 -29.920 37.454 1.00 38.09 212 GLU A C 1
ATOM 1702 O O . GLU A 1 212 ? 11.319 -29.647 37.651 1.00 38.09 212 GLU A O 1
ATOM 1707 N N . GLU A 1 213 ? 9.217 -29.706 38.391 1.00 40.31 213 GLU A N 1
ATOM 1708 C CA . GLU A 1 213 ? 9.522 -29.670 39.823 1.00 40.31 213 GLU A CA 1
ATOM 1709 C C . GLU A 1 213 ? 8.463 -30.513 40.532 1.00 40.31 213 GLU A C 1
ATOM 1711 O O . GLU A 1 213 ? 7.324 -30.075 40.674 1.00 40.31 213 GLU A O 1
ATOM 1716 N N . ASP A 1 214 ? 8.835 -31.717 40.974 1.00 36.03 214 ASP A N 1
ATOM 1717 C CA . ASP A 1 214 ? 8.286 -32.258 42.216 1.00 36.03 214 ASP A CA 1
ATOM 1718 C C . ASP A 1 214 ? 9.221 -33.294 42.868 1.00 36.03 214 ASP A C 1
ATOM 1720 O O . ASP A 1 214 ? 9.551 -34.334 42.296 1.00 36.03 214 ASP A O 1
ATOM 1724 N N . GLY A 1 215 ? 9.593 -33.001 44.117 1.00 34.53 215 GLY A N 1
ATOM 1725 C CA . GLY A 1 215 ? 9.480 -33.984 45.188 1.00 34.53 215 GLY A CA 1
ATOM 1726 C C . GLY A 1 215 ? 10.694 -34.842 45.548 1.00 34.53 215 GLY A C 1
ATOM 1727 O O . GLY A 1 215 ? 10.713 -36.034 45.255 1.00 34.53 215 GLY A O 1
ATOM 1728 N N . ARG A 1 216 ? 11.586 -34.323 46.409 1.00 36.25 216 ARG A N 1
ATOM 1729 C CA . ARG A 1 216 ? 11.918 -35.023 47.673 1.00 36.25 216 ARG A CA 1
ATOM 1730 C C . ARG A 1 216 ? 12.559 -34.107 48.716 1.00 36.25 216 ARG A C 1
ATOM 1732 O O . ARG A 1 216 ? 13.613 -33.515 48.522 1.00 36.25 216 ARG A O 1
ATOM 1739 N N . ARG A 1 217 ? 11.864 -34.021 49.849 1.00 37.00 217 ARG A N 1
ATOM 1740 C CA . ARG A 1 217 ? 12.083 -33.145 50.999 1.00 37.00 217 ARG A CA 1
ATOM 1741 C C . ARG A 1 217 ? 12.858 -33.875 52.108 1.00 37.00 217 ARG A C 1
ATOM 1743 O O . ARG A 1 217 ? 12.403 -34.912 52.565 1.00 37.00 217 ARG A O 1
ATOM 1750 N N . SER A 1 218 ? 13.939 -33.229 52.559 1.00 37.75 218 SER A N 1
ATOM 1751 C CA . SER A 1 218 ? 14.393 -33.002 53.951 1.00 37.75 218 SER A CA 1
ATOM 1752 C C . SER A 1 218 ? 14.747 -34.165 54.897 1.00 37.75 218 SER A C 1
ATOM 1754 O O . SER A 1 218 ? 13.897 -34.982 55.236 1.00 37.75 218 SER A O 1
ATOM 1756 N N . GLY A 1 219 ? 15.930 -34.062 55.525 1.00 30.92 219 GLY A N 1
ATOM 1757 C CA . GLY A 1 219 ? 16.169 -34.580 56.881 1.00 30.92 219 GLY A CA 1
ATOM 1758 C C . GLY A 1 219 ? 17.637 -34.681 57.331 1.00 30.92 219 GLY A C 1
ATOM 1759 O O . GLY A 1 219 ? 18.344 -35.532 56.813 1.00 30.92 219 GLY A O 1
ATOM 1760 N N . HIS A 1 220 ? 17.990 -33.911 58.380 1.00 33.06 220 HIS A N 1
ATOM 1761 C CA . HIS A 1 220 ? 19.128 -34.060 59.326 1.00 33.06 220 HIS A CA 1
ATOM 1762 C C . HIS A 1 220 ? 20.556 -33.800 58.798 1.00 33.06 220 HIS A C 1
ATOM 1764 O O . HIS A 1 220 ? 20.894 -34.217 57.704 1.00 33.06 220 HIS A O 1
ATOM 1770 N N . GLY A 1 221 ? 21.485 -33.155 59.512 1.00 32.25 221 GLY A N 1
ATOM 1771 C CA . GLY A 1 221 ? 21.539 -32.642 60.885 1.00 32.25 221 GLY A CA 1
ATOM 1772 C C . GLY A 1 221 ? 23.014 -32.370 61.254 1.00 32.25 221 GLY A C 1
ATOM 1773 O O . GLY A 1 221 ? 23.880 -33.138 60.855 1.00 32.25 221 GLY A O 1
ATOM 1774 N N . ASP A 1 222 ? 23.237 -31.270 61.972 1.00 35.41 222 ASP A N 1
ATOM 1775 C CA . ASP A 1 222 ? 24.347 -30.915 62.875 1.00 35.41 222 ASP A CA 1
ATOM 1776 C C . ASP A 1 222 ? 25.830 -30.871 62.450 1.00 35.41 222 ASP A C 1
ATOM 1778 O O . ASP A 1 222 ? 26.430 -31.786 61.894 1.00 35.41 222 ASP A O 1
ATOM 1782 N N . ALA A 1 223 ? 26.434 -29.750 62.857 1.00 38.81 223 ALA A N 1
ATOM 1783 C CA . ALA A 1 223 ? 27.859 -29.494 62.964 1.00 38.81 223 ALA A CA 1
ATOM 1784 C C . ALA A 1 223 ? 28.383 -29.928 64.344 1.00 38.81 223 ALA A C 1
ATOM 1786 O O . ALA A 1 223 ? 27.717 -29.685 65.347 1.00 38.81 223 ALA A O 1
ATOM 1787 N N . ALA A 1 224 ? 29.608 -30.458 64.405 1.00 36.94 224 ALA A N 1
ATOM 1788 C CA . ALA A 1 224 ? 30.470 -30.371 65.586 1.00 36.94 224 ALA A CA 1
ATOM 1789 C C . ALA A 1 224 ? 31.937 -30.646 65.212 1.00 36.94 224 ALA A C 1
ATOM 1791 O O . ALA A 1 224 ? 32.267 -31.683 64.638 1.00 36.94 224 ALA A O 1
ATOM 1792 N N . GLU A 1 225 ? 32.804 -29.698 65.565 1.00 38.59 225 GLU A N 1
ATOM 1793 C CA . GLU A 1 225 ? 34.246 -29.881 65.715 1.00 38.59 225 GLU A CA 1
ATOM 1794 C C . GLU A 1 225 ? 34.546 -30.826 66.893 1.00 38.59 225 GLU A C 1
ATOM 1796 O O . GLU A 1 225 ? 33.836 -30.821 67.899 1.00 38.59 225 GLU A O 1
ATOM 1801 N N . GLY A 1 226 ? 35.631 -31.599 66.800 1.00 32.94 226 GLY A N 1
ATOM 1802 C CA . GLY A 1 226 ? 36.089 -32.462 67.888 1.00 32.94 226 GLY A CA 1
ATOM 1803 C C . GLY A 1 226 ? 37.366 -33.220 67.539 1.00 32.94 226 GLY A C 1
ATOM 1804 O O . GLY A 1 226 ? 37.324 -34.289 66.941 1.00 32.94 226 GLY A O 1
ATOM 1805 N N . SER A 1 227 ? 38.500 -32.633 67.912 1.00 34.12 227 SER A N 1
ATOM 1806 C CA . SER A 1 227 ? 39.831 -33.247 67.956 1.00 34.12 227 SER A CA 1
ATOM 1807 C C . SER A 1 227 ? 39.896 -34.338 69.038 1.00 34.12 227 SER A C 1
ATOM 1809 O O . SER A 1 227 ? 39.320 -34.115 70.097 1.00 34.12 227 SER A O 1
ATOM 1811 N N . THR A 1 228 ? 40.594 -35.462 68.798 1.00 35.50 228 THR A N 1
ATOM 1812 C CA . THR A 1 228 ? 41.728 -35.971 69.619 1.00 35.50 228 THR A CA 1
ATOM 1813 C C . THR A 1 228 ? 42.117 -37.429 69.310 1.00 35.50 228 THR A C 1
ATOM 1815 O O . THR A 1 228 ? 41.259 -38.306 69.242 1.00 35.50 228 THR A O 1
ATOM 1818 N N . SER A 1 229 ? 43.441 -37.632 69.302 1.00 35.91 229 SER A N 1
ATOM 1819 C CA . SER A 1 229 ? 44.229 -38.789 69.770 1.00 35.91 229 SER A CA 1
ATOM 1820 C C . SER A 1 229 ? 44.526 -39.991 68.861 1.00 35.91 229 SER A C 1
ATOM 1822 O O . SER A 1 229 ? 43.728 -40.904 68.686 1.00 35.91 229 SER A O 1
ATOM 1824 N N . ASP A 1 230 ? 45.774 -39.960 68.375 1.00 38.66 230 ASP A N 1
ATOM 1825 C CA . ASP A 1 230 ? 46.878 -40.889 68.674 1.00 38.66 230 ASP A CA 1
ATOM 1826 C C . ASP A 1 230 ? 46.666 -42.401 68.524 1.00 38.66 230 ASP A C 1
ATOM 1828 O O . ASP A 1 230 ? 45.984 -43.043 69.321 1.00 38.66 230 ASP A O 1
ATOM 1832 N N . GLN A 1 231 ? 47.457 -42.989 67.618 1.00 42.62 231 GLN A N 1
ATOM 1833 C CA . GLN A 1 231 ? 48.215 -44.193 67.951 1.00 42.62 231 GLN A CA 1
ATOM 1834 C C . GLN A 1 231 ? 49.566 -44.255 67.217 1.00 42.62 231 GLN A C 1
ATOM 1836 O O . GLN A 1 231 ? 49.665 -44.224 65.994 1.00 42.62 231 GLN A O 1
ATOM 1841 N N . ASP A 1 232 ? 50.571 -44.312 68.079 1.00 37.28 232 ASP A N 1
ATOM 1842 C CA . ASP A 1 232 ? 51.987 -44.642 68.011 1.00 37.28 232 ASP A CA 1
ATOM 1843 C C . ASP A 1 232 ? 52.590 -45.539 66.907 1.00 37.28 232 ASP A C 1
ATOM 1845 O O . ASP A 1 232 ? 52.037 -46.548 66.478 1.00 37.28 232 ASP A O 1
ATOM 1849 N N . SER A 1 233 ? 53.888 -45.242 66.722 1.00 40.19 233 SER A N 1
ATOM 1850 C CA . SER A 1 233 ? 55.030 -46.134 66.450 1.00 40.19 233 SER A CA 1
ATOM 1851 C C . SER A 1 233 ? 55.326 -46.569 65.004 1.00 40.19 233 SER A C 1
ATOM 1853 O O . SER A 1 233 ? 54.575 -47.314 64.386 1.00 40.19 233 SER A O 1
ATOM 1855 N N . ILE A 1 234 ? 56.527 -46.200 64.518 1.00 36.78 234 ILE A N 1
ATOM 1856 C CA . ILE A 1 234 ? 57.690 -47.097 64.270 1.00 36.78 234 ILE A CA 1
ATOM 1857 C C . ILE A 1 234 ? 58.740 -46.381 63.370 1.00 36.78 234 ILE A C 1
ATOM 1859 O O . ILE A 1 234 ? 58.569 -46.260 62.163 1.00 36.78 234 ILE A O 1
ATOM 1863 N N . THR A 1 235 ? 59.873 -46.017 63.995 1.00 41.31 235 THR A N 1
ATOM 1864 C CA . THR A 1 235 ? 61.258 -46.368 63.578 1.00 41.31 235 THR A CA 1
ATOM 1865 C C . THR A 1 235 ? 62.167 -45.402 62.791 1.00 41.31 235 THR A C 1
ATOM 1867 O O . THR A 1 235 ? 61.930 -45.048 61.643 1.00 41.31 235 THR A O 1
ATOM 1870 N N . SER A 1 236 ? 63.329 -45.217 63.438 1.00 49.00 236 SER A N 1
ATOM 1871 C CA . SER A 1 236 ? 64.718 -45.151 62.948 1.00 49.00 236 SER A CA 1
ATOM 1872 C C . SER A 1 236 ? 65.408 -43.811 62.693 1.00 49.00 236 SER A C 1
ATOM 1874 O O . SER A 1 236 ? 65.135 -43.137 61.709 1.00 49.00 236 SER A O 1
ATOM 1876 N N . ALA A 1 237 ? 66.437 -43.645 63.542 1.00 42.41 237 ALA A N 1
ATOM 1877 C CA . ALA A 1 237 ? 67.835 -43.282 63.268 1.00 42.41 237 ALA A CA 1
ATOM 1878 C C . ALA A 1 237 ? 68.166 -41.834 62.891 1.00 42.41 237 ALA A C 1
ATOM 1880 O O . ALA A 1 237 ? 67.789 -41.383 61.791 1.00 42.41 237 ALA A O 1
#

InterPro domains:
  IPR027107 Tuberin/Ral GTPase-activating protein subunit alpha [PTHR10063] (1-176)
  IPR060415 RALGAPA1-like, N-terminal domain [PF27567] (1-134)

Sequence (237 aa):
LCLLPERFEKRWQCNALTHIFKKILHPGNIVRLRRDAMRLFVIWYMIVGECKTAEMDRMFASLVPGFPVPPPSALPPDLGYGGVTCLEPSPVIPPPSTEKTPPDDLSSYLLRSLLDFMVTQVRRVEWQDRTQHSKSFSYLFTMFRMWYMPHIFPSFNSSNSLYKPNLELPELRSSPGLSPYGTCQVAVVEWVRKFVISTSQRSGQSVSSVGEEDGRRSGHGDAAEGSTSDQDSITSA

Radius of gyration: 31.79 Å; chains: 1; bounding box: 86×78×91 Å